Protein AF-A0A831PEZ3-F1 (afdb_monomer)

Mean predicted aligned error: 14.79 Å

Structure (mmCIF, N/CA/C/O backbone):
data_AF-A0A831PEZ3-F1
#
_entry.id   AF-A0A831PEZ3-F1
#
loop_
_atom_site.group_PDB
_atom_site.id
_atom_site.type_symbol
_atom_site.label_atom_id
_atom_site.label_alt_id
_atom_site.label_comp_id
_atom_site.label_asym_id
_atom_site.label_entity_id
_atom_site.label_seq_id
_atom_site.pdbx_PDB_ins_code
_atom_site.Cartn_x
_atom_site.Cartn_y
_atom_site.Cartn_z
_atom_site.occupancy
_atom_site.B_iso_or_equiv
_atom_site.auth_seq_id
_atom_site.auth_comp_id
_atom_site.auth_asym_id
_atom_site.auth_atom_id
_atom_site.pdbx_PDB_model_num
ATOM 1 N N . MET A 1 1 ? -2.678 -24.999 -6.090 1.00 61.41 1 MET A N 1
ATOM 2 C CA . MET A 1 1 ? -3.467 -23.778 -6.365 1.00 61.41 1 MET A CA 1
ATOM 3 C C . MET A 1 1 ? -3.207 -22.828 -5.207 1.00 61.41 1 MET A C 1
ATOM 5 O O . MET A 1 1 ? -3.103 -23.327 -4.095 1.00 61.41 1 MET A O 1
ATOM 9 N N . ILE A 1 2 ? -2.991 -21.532 -5.444 1.00 76.38 2 ILE A N 1
ATOM 10 C CA . ILE A 1 2 ? -2.833 -20.571 -4.341 1.00 76.38 2 ILE A CA 1
ATOM 11 C C . ILE A 1 2 ? -4.202 -20.430 -3.667 1.00 76.38 2 ILE A C 1
ATOM 13 O O . ILE A 1 2 ? -5.182 -20.154 -4.353 1.00 76.38 2 ILE A O 1
ATOM 17 N N . ASP A 1 3 ? -4.263 -20.663 -2.362 1.00 79.44 3 ASP A N 1
ATOM 18 C CA . ASP A 1 3 ? -5.457 -20.511 -1.516 1.00 79.44 3 ASP A CA 1
ATOM 19 C C . ASP A 1 3 ? -5.467 -19.174 -0.750 1.00 79.44 3 ASP A C 1
ATOM 21 O O . ASP A 1 3 ? -6.496 -18.729 -0.243 1.00 79.44 3 ASP A O 1
ATOM 25 N N . THR A 1 4 ? -4.307 -18.519 -0.699 1.00 90.12 4 THR A N 1
ATOM 26 C CA . THR A 1 4 ? -4.053 -17.319 0.087 1.00 90.12 4 THR A CA 1
ATOM 27 C C . THR A 1 4 ? -3.666 -16.151 -0.816 1.00 90.12 4 THR A C 1
ATOM 29 O O . THR A 1 4 ? -2.608 -16.165 -1.447 1.00 90.12 4 THR A O 1
ATOM 32 N N . PHE A 1 5 ? -4.488 -15.105 -0.833 1.00 94.69 5 PHE A N 1
ATOM 33 C CA . PHE A 1 5 ? -4.306 -13.925 -1.683 1.00 94.69 5 PHE A CA 1
ATOM 34 C C . PHE A 1 5 ? -4.051 -12.663 -0.860 1.00 94.69 5 PHE A C 1
ATOM 36 O O . PHE A 1 5 ? -4.332 -12.612 0.333 1.00 94.69 5 PHE A O 1
ATOM 43 N N . SER A 1 6 ? -3.517 -11.627 -1.497 1.00 95.56 6 SER A N 1
ATOM 44 C CA . SER A 1 6 ? -3.355 -10.296 -0.908 1.00 95.56 6 SER A CA 1
ATOM 45 C C . SER A 1 6 ? -3.732 -9.225 -1.921 1.00 95.56 6 SER A C 1
ATOM 47 O O . SER A 1 6 ? -3.758 -9.488 -3.127 1.00 95.56 6 SER A O 1
ATOM 49 N N . TYR A 1 7 ? -3.975 -7.999 -1.455 1.00 94.31 7 TYR A N 1
ATOM 50 C CA . TYR A 1 7 ? -4.255 -6.882 -2.359 1.00 94.31 7 TYR A CA 1
ATOM 51 C C . TYR A 1 7 ? -3.122 -6.680 -3.379 1.00 94.31 7 TYR A C 1
ATOM 53 O O . TYR A 1 7 ? -3.376 -6.554 -4.574 1.00 94.31 7 TYR A O 1
ATOM 61 N N . SER A 1 8 ? -1.862 -6.749 -2.939 1.00 91.62 8 SER A N 1
ATOM 62 C CA . SER A 1 8 ? -0.699 -6.643 -3.829 1.00 91.62 8 SER A CA 1
ATOM 63 C C . SER A 1 8 ? -0.663 -7.750 -4.886 1.00 91.62 8 SER A C 1
ATOM 65 O O . SER A 1 8 ? -0.208 -7.508 -6.004 1.00 91.62 8 SER A O 1
ATOM 67 N N . ALA A 1 9 ? -1.163 -8.950 -4.571 1.00 95.56 9 ALA A N 1
ATOM 68 C CA . ALA A 1 9 ? -1.274 -10.041 -5.534 1.00 95.56 9 ALA A CA 1
ATOM 69 C C . ALA A 1 9 ? -2.332 -9.732 -6.606 1.00 95.56 9 ALA A C 1
ATOM 71 O O . ALA A 1 9 ? -2.040 -9.842 -7.797 1.00 95.56 9 ALA A O 1
ATOM 72 N N . ILE A 1 10 ? -3.509 -9.245 -6.196 1.00 95.75 10 ILE A N 1
ATOM 73 C CA . ILE A 1 10 ? -4.574 -8.796 -7.108 1.00 95.75 10 ILE A CA 1
ATOM 74 C C . ILE A 1 10 ? -4.070 -7.660 -8.008 1.00 95.75 10 ILE A C 1
ATOM 76 O O . ILE A 1 10 ? -4.163 -7.742 -9.232 1.00 95.75 10 ILE A O 1
ATOM 80 N N . ALA A 1 11 ? -3.450 -6.634 -7.420 1.00 93.56 11 ALA A N 1
ATOM 81 C CA . ALA A 1 11 ? -2.884 -5.509 -8.157 1.00 93.56 11 ALA A CA 1
ATOM 82 C C . ALA A 1 11 ? -1.786 -5.954 -9.140 1.00 93.56 11 ALA A C 1
ATOM 84 O O . ALA A 1 11 ? -1.740 -5.478 -10.272 1.00 93.56 11 ALA A O 1
ATOM 85 N N . THR A 1 12 ? -0.928 -6.907 -8.749 1.00 95.38 12 THR A N 1
ATOM 86 C CA . THR A 1 12 ? 0.105 -7.456 -9.643 1.00 95.38 12 THR A CA 1
ATOM 87 C C . THR A 1 12 ? -0.527 -8.159 -10.845 1.00 95.38 12 THR A C 1
ATOM 89 O O . THR A 1 12 ? -0.088 -7.921 -11.967 1.00 95.38 12 THR A O 1
ATOM 92 N N . PHE A 1 13 ? -1.565 -8.978 -10.640 1.00 96.44 13 PHE A N 1
ATOM 93 C CA . PHE A 1 13 ? -2.273 -9.649 -11.735 1.00 96.44 13 PHE A CA 1
ATOM 94 C C . PHE A 1 13 ? -2.946 -8.646 -12.679 1.00 96.44 13 PHE A C 1
ATOM 96 O O . PHE A 1 13 ? -2.782 -8.740 -13.896 1.00 96.44 13 PHE A O 1
ATOM 103 N N . ASN A 1 14 ? -3.632 -7.645 -12.122 1.00 93.94 14 ASN A N 1
ATOM 104 C CA . ASN A 1 14 ? -4.295 -6.596 -12.897 1.00 93.94 14 ASN A CA 1
ATOM 105 C C . ASN A 1 14 ? -3.301 -5.752 -13.707 1.00 93.94 14 ASN A C 1
ATOM 107 O O . ASN A 1 14 ? -3.586 -5.394 -14.849 1.00 93.94 14 ASN A O 1
ATOM 111 N N . ASN A 1 15 ? -2.119 -5.468 -13.160 1.00 93.25 15 ASN A N 1
ATOM 112 C CA . ASN A 1 15 ? -1.078 -4.742 -13.885 1.00 93.25 15 ASN A CA 1
ATOM 113 C C . ASN A 1 15 ? -0.421 -5.615 -14.961 1.00 93.25 15 ASN A C 1
ATOM 115 O O . ASN A 1 15 ? -0.232 -5.162 -16.089 1.00 93.25 15 ASN A O 1
ATOM 119 N N . CYS A 1 16 ? -0.063 -6.859 -14.633 1.00 96.69 16 CYS A N 1
ATOM 120 C CA . CYS A 1 16 ? 0.545 -7.801 -15.567 1.00 96.69 16 CYS A CA 1
ATOM 121 C C . CYS A 1 16 ? 0.393 -9.258 -15.079 1.00 96.69 16 CYS A C 1
ATOM 123 O O . CYS A 1 16 ? 1.099 -9.667 -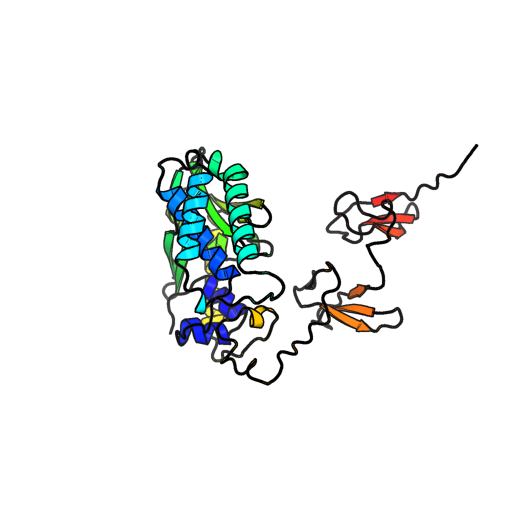14.148 1.00 96.69 16 CYS A O 1
ATOM 125 N N . PRO A 1 17 ? -0.436 -10.091 -15.743 1.00 97.19 17 PRO A N 1
ATOM 126 C CA . PRO A 1 17 ? -0.604 -11.500 -15.378 1.00 97.19 17 PRO A CA 1
ATOM 127 C C . PRO A 1 17 ? 0.711 -12.293 -15.373 1.00 97.19 17 PRO A C 1
ATOM 129 O O . PRO A 1 17 ? 0.929 -13.127 -14.495 1.00 97.19 17 PRO A O 1
ATOM 132 N N . MET A 1 18 ? 1.634 -12.003 -16.295 1.00 96.38 18 MET A N 1
ATOM 133 C CA . MET A 1 18 ? 2.954 -12.645 -16.314 1.00 96.38 18 MET A CA 1
ATOM 134 C C . MET A 1 18 ? 3.800 -12.320 -15.076 1.00 96.38 18 MET A C 1
ATOM 136 O O . MET A 1 18 ? 4.410 -13.220 -14.500 1.00 96.38 18 MET A O 1
ATOM 140 N N . ALA A 1 19 ? 3.806 -11.061 -14.625 1.00 95.94 19 ALA A N 1
ATOM 141 C CA . ALA A 1 19 ? 4.510 -10.682 -13.400 1.00 95.94 19 ALA A CA 1
ATOM 142 C C . ALA A 1 19 ? 3.896 -11.376 -12.173 1.00 95.94 19 ALA A C 1
ATOM 144 O O . ALA A 1 19 ? 4.625 -11.832 -11.292 1.00 95.94 19 ALA A O 1
ATOM 145 N N . PHE A 1 20 ? 2.565 -11.523 -12.142 1.00 96.88 20 PHE A N 1
ATOM 146 C CA . PHE A 1 20 ? 1.881 -12.299 -11.108 1.00 96.88 20 PHE A CA 1
ATOM 147 C C . PHE A 1 20 ? 2.336 -13.759 -11.110 1.00 96.88 20 PHE A C 1
ATOM 149 O O . PHE A 1 20 ? 2.693 -14.292 -10.059 1.00 96.88 20 PHE A O 1
ATOM 156 N N . ARG A 1 21 ? 2.379 -14.393 -12.287 1.00 96.25 21 ARG A N 1
ATOM 157 C CA . ARG A 1 21 ? 2.851 -15.771 -12.438 1.00 96.25 21 ARG A CA 1
ATOM 158 C C . ARG A 1 21 ? 4.282 -15.933 -11.927 1.00 96.25 21 ARG A C 1
ATOM 160 O O . ARG A 1 21 ? 4.519 -16.806 -11.095 1.00 96.25 21 ARG A O 1
ATOM 167 N N . PHE A 1 22 ? 5.214 -15.086 -12.363 1.00 96.31 22 PHE A N 1
ATOM 168 C CA . PHE A 1 22 ? 6.607 -15.157 -11.912 1.00 96.31 22 PHE A CA 1
ATOM 169 C C . PHE A 1 22 ? 6.743 -14.968 -10.401 1.00 96.31 22 PHE A C 1
ATOM 171 O O . PHE A 1 22 ? 7.453 -15.740 -9.760 1.00 96.31 22 PHE A O 1
ATOM 178 N N . ARG A 1 23 ? 6.029 -14.002 -9.817 1.00 95.88 23 ARG A N 1
ATOM 179 C CA . ARG A 1 23 ? 6.129 -13.685 -8.388 1.00 95.88 23 ARG A CA 1
ATOM 180 C C . ARG A 1 23 ? 5.448 -14.707 -7.482 1.00 95.88 23 ARG A C 1
ATOM 182 O O . ARG A 1 23 ? 6.040 -15.141 -6.501 1.00 95.88 23 ARG A O 1
ATOM 189 N N . TYR A 1 24 ? 4.200 -15.062 -7.773 1.00 95.31 24 TYR A N 1
ATOM 190 C CA . TYR A 1 24 ? 3.349 -15.799 -6.835 1.00 95.31 24 TYR A CA 1
ATOM 191 C C . TYR A 1 24 ? 3.242 -17.290 -7.154 1.00 95.31 24 TYR A C 1
ATOM 193 O O . TYR A 1 24 ? 3.212 -18.098 -6.226 1.00 95.31 24 TYR A O 1
ATOM 201 N N . LEU A 1 25 ? 3.209 -17.669 -8.436 1.00 94.75 25 LEU A N 1
ATOM 202 C CA . LEU A 1 25 ? 3.104 -19.078 -8.836 1.00 94.75 25 LEU A CA 1
ATOM 203 C C . LEU A 1 25 ? 4.477 -19.747 -8.904 1.00 94.75 25 LEU A C 1
ATOM 205 O O . LEU A 1 25 ? 4.652 -20.843 -8.382 1.00 94.75 25 LEU A O 1
ATOM 209 N N . GLU A 1 26 ? 5.453 -19.076 -9.512 1.00 95.06 26 GLU A N 1
ATOM 210 C CA . GLU A 1 26 ? 6.792 -19.635 -9.731 1.00 95.06 26 GLU A CA 1
ATOM 211 C C . GLU A 1 26 ? 7.823 -19.177 -8.693 1.00 95.06 26 GLU A C 1
ATOM 213 O O . GLU A 1 26 ? 8.897 -19.765 -8.605 1.00 95.06 26 GLU A O 1
ATOM 218 N N . LYS A 1 27 ? 7.498 -18.150 -7.895 1.00 94.56 27 LYS A N 1
ATOM 219 C CA . LYS A 1 27 ? 8.357 -17.601 -6.831 1.00 94.56 27 LYS A CA 1
ATOM 220 C C . LYS A 1 27 ? 9.762 -17.223 -7.319 1.00 94.56 27 LYS A C 1
ATOM 222 O O . LYS A 1 27 ? 10.748 -17.411 -6.607 1.00 94.56 27 LYS A O 1
ATOM 227 N N . ARG A 1 28 ? 9.858 -16.675 -8.534 1.00 94.62 28 ARG A N 1
ATOM 228 C CA . ARG A 1 28 ? 11.124 -16.207 -9.105 1.00 94.62 28 ARG A CA 1
ATOM 229 C C . ARG A 1 28 ? 11.627 -14.966 -8.359 1.00 94.62 28 ARG A C 1
ATOM 231 O O . ARG A 1 28 ? 10.821 -14.070 -8.072 1.00 94.62 28 ARG A O 1
ATOM 238 N N . PRO A 1 29 ? 12.940 -14.863 -8.091 1.00 93.00 29 PRO A N 1
ATOM 239 C CA . PRO A 1 29 ? 13.524 -13.627 -7.595 1.00 93.00 29 PRO A CA 1
ATOM 240 C C . PRO A 1 29 ? 13.462 -12.539 -8.674 1.00 93.00 29 PRO A C 1
ATOM 242 O O . PRO A 1 29 ? 13.586 -12.819 -9.863 1.00 93.00 29 PRO A O 1
ATOM 245 N N . GLU A 1 30 ? 13.274 -11.291 -8.255 1.00 92.06 30 GLU A N 1
ATOM 246 C CA . GLU A 1 30 ? 13.452 -10.139 -9.141 1.00 92.06 30 GLU A CA 1
ATOM 247 C C . GLU A 1 30 ? 14.948 -9.892 -9.378 1.00 92.06 30 GLU A C 1
ATOM 249 O O . GLU A 1 30 ? 15.752 -9.958 -8.438 1.00 92.06 30 GLU A O 1
ATOM 254 N N . ALA A 1 31 ? 15.312 -9.589 -10.625 1.00 90.62 31 ALA A N 1
ATOM 255 C CA . ALA A 1 31 ? 16.692 -9.324 -11.028 1.00 90.62 31 ALA A CA 1
ATOM 256 C C . ALA A 1 31 ? 17.265 -8.086 -10.320 1.00 90.62 31 ALA A C 1
ATOM 258 O O . ALA A 1 31 ? 18.446 -8.045 -9.986 1.00 90.62 31 ALA A O 1
ATOM 259 N N . PHE A 1 32 ? 16.412 -7.104 -10.033 1.00 90.06 32 PHE A N 1
ATOM 260 C CA . PHE A 1 32 ? 16.765 -5.875 -9.334 1.00 90.06 32 PHE A CA 1
ATOM 261 C C . PHE A 1 32 ? 15.607 -5.379 -8.464 1.00 90.06 32 PHE A C 1
ATOM 263 O O . PHE A 1 32 ? 14.466 -5.820 -8.605 1.00 90.06 32 PHE A O 1
ATOM 270 N N . VAL A 1 33 ? 15.900 -4.429 -7.579 1.00 88.38 33 VAL A N 1
ATOM 271 C CA . VAL A 1 33 ? 14.909 -3.652 -6.826 1.00 88.38 33 VAL A CA 1
ATOM 272 C C . VAL A 1 33 ? 15.056 -2.193 -7.232 1.00 88.38 33 VAL A C 1
ATOM 274 O O . VAL A 1 33 ? 16.167 -1.683 -7.322 1.00 88.38 33 VAL A O 1
ATOM 277 N N . THR A 1 34 ? 13.951 -1.500 -7.488 1.00 91.06 34 THR A N 1
ATOM 278 C CA . THR A 1 34 ? 14.025 -0.079 -7.840 1.00 91.06 34 THR A CA 1
ATOM 279 C C . THR A 1 34 ? 14.339 0.780 -6.619 1.00 91.06 34 THR A C 1
ATOM 281 O O . THR A 1 34 ? 13.912 0.466 -5.503 1.00 91.06 34 THR A O 1
ATOM 284 N N . VAL A 1 35 ? 15.062 1.881 -6.825 1.00 89.88 35 VAL A N 1
ATOM 285 C CA . VAL A 1 35 ? 15.396 2.832 -5.752 1.00 89.88 35 VAL A CA 1
ATOM 286 C C . VAL A 1 35 ? 14.145 3.377 -5.049 1.00 89.88 35 VAL A C 1
ATOM 288 O O . VAL A 1 35 ? 14.150 3.528 -3.832 1.00 89.88 35 VAL A O 1
ATOM 291 N N . GLU A 1 36 ? 13.030 3.565 -5.762 1.00 90.88 36 GLU A N 1
ATOM 292 C CA . GLU A 1 36 ? 11.755 3.993 -5.175 1.00 90.88 36 GLU A CA 1
ATOM 293 C C . GLU A 1 36 ? 11.166 2.931 -4.235 1.00 90.88 36 GLU A C 1
ATOM 295 O O . GLU A 1 36 ? 10.679 3.257 -3.150 1.00 90.88 36 GLU A O 1
ATOM 300 N N . THR A 1 37 ? 11.242 1.651 -4.621 1.00 89.81 37 THR A N 1
ATOM 301 C CA . THR A 1 37 ? 10.804 0.534 -3.767 1.00 89.81 37 THR A CA 1
ATOM 302 C C . THR A 1 37 ? 11.683 0.434 -2.526 1.00 89.81 37 THR A C 1
ATOM 304 O O . THR A 1 37 ? 11.181 0.192 -1.428 1.00 89.81 37 THR A O 1
ATOM 307 N N . HIS A 1 38 ? 12.993 0.625 -2.688 1.00 89.69 38 HIS A N 1
ATOM 308 C CA . HIS A 1 38 ? 13.934 0.637 -1.578 1.00 89.69 38 HIS A CA 1
ATOM 309 C C . HIS A 1 38 ? 13.651 1.790 -0.605 1.00 89.69 38 HIS A C 1
ATOM 311 O O . HIS A 1 38 ? 13.445 1.534 0.579 1.00 89.69 38 HIS A O 1
ATOM 317 N N . MET A 1 39 ? 13.527 3.021 -1.110 1.00 92.62 39 MET A N 1
ATOM 318 C CA . MET A 1 39 ? 13.164 4.201 -0.321 1.00 92.62 39 MET A CA 1
ATOM 319 C C . MET A 1 39 ? 11.855 3.979 0.444 1.00 92.62 39 MET A C 1
ATOM 321 O O . MET A 1 39 ? 11.793 4.248 1.639 1.00 92.62 39 MET A O 1
ATOM 325 N N . GLY A 1 40 ? 10.825 3.425 -0.206 1.00 92.50 40 GLY A N 1
ATOM 326 C CA . GLY A 1 40 ? 9.573 3.056 0.461 1.00 92.50 40 GLY A CA 1
ATOM 327 C C . GLY A 1 40 ? 9.788 2.100 1.639 1.00 92.50 40 GLY A C 1
ATOM 328 O O . GLY A 1 40 ? 9.309 2.365 2.737 1.00 92.50 40 GLY A O 1
ATOM 329 N N . ARG A 1 41 ? 10.566 1.026 1.455 1.00 92.50 41 ARG A N 1
ATOM 330 C CA . ARG A 1 41 ? 10.876 0.072 2.538 1.00 92.50 41 ARG A CA 1
ATOM 331 C C . ARG A 1 41 ? 11.626 0.723 3.699 1.00 92.50 41 ARG A C 1
ATOM 333 O O . ARG A 1 41 ? 11.284 0.460 4.847 1.00 92.50 41 ARG A O 1
ATOM 340 N N . VAL A 1 42 ? 12.613 1.572 3.407 1.00 93.56 42 VAL A N 1
ATOM 341 C CA . VAL A 1 42 ? 13.353 2.327 4.432 1.00 93.56 42 VAL A CA 1
ATOM 342 C C . VAL A 1 42 ? 12.395 3.219 5.218 1.00 93.56 42 VAL A C 1
ATOM 344 O O . VAL A 1 42 ? 12.387 3.169 6.443 1.00 93.56 42 VAL A O 1
ATOM 347 N N . MET A 1 43 ? 11.531 3.967 4.529 1.00 94.94 43 MET A N 1
ATOM 348 C CA . MET A 1 43 ? 10.546 4.854 5.154 1.00 94.94 43 MET A CA 1
ATOM 349 C C . MET A 1 43 ? 9.603 4.108 6.104 1.00 94.94 43 MET A C 1
ATOM 351 O O . MET A 1 43 ? 9.460 4.512 7.257 1.00 94.94 43 MET A O 1
ATOM 355 N N . HIS A 1 44 ? 9.017 2.992 5.664 1.00 95.25 44 HIS A N 1
ATOM 356 C CA . HIS A 1 44 ? 8.185 2.151 6.531 1.00 95.25 44 HIS A CA 1
ATOM 357 C C . HIS A 1 44 ? 8.977 1.603 7.723 1.00 95.25 44 HIS A C 1
ATOM 359 O O . HIS A 1 44 ? 8.498 1.654 8.852 1.00 95.25 44 HIS A O 1
ATOM 365 N N . GLY A 1 45 ? 10.220 1.159 7.506 1.00 94.50 45 GLY A N 1
ATOM 366 C CA . GLY A 1 45 ? 11.100 0.686 8.574 1.00 94.50 45 GLY A CA 1
ATOM 367 C C . GLY A 1 45 ? 11.387 1.755 9.632 1.00 94.50 45 GLY A C 1
ATOM 368 O O . GLY A 1 45 ? 11.303 1.471 10.829 1.00 94.50 45 GLY A O 1
ATOM 369 N N . VAL A 1 46 ? 11.662 2.996 9.218 1.00 94.50 46 VAL A N 1
ATOM 370 C CA . VAL A 1 46 ? 11.866 4.111 10.153 1.00 94.50 46 VAL A CA 1
ATOM 371 C C . VAL A 1 46 ? 10.592 4.399 10.936 1.00 94.50 46 VAL A C 1
ATOM 373 O O . VAL A 1 46 ? 10.648 4.486 12.162 1.00 94.50 46 VAL A O 1
ATOM 376 N N . LEU A 1 47 ? 9.447 4.519 10.256 1.00 94.12 47 LEU A N 1
ATOM 377 C CA . LEU A 1 47 ? 8.166 4.793 10.909 1.00 94.12 47 LEU A CA 1
ATOM 378 C C . LEU A 1 47 ? 7.803 3.680 11.896 1.00 94.12 47 LEU A C 1
ATOM 380 O O . LEU A 1 47 ? 7.472 3.979 13.041 1.00 94.12 47 LEU A O 1
ATOM 384 N N . PHE A 1 48 ? 7.949 2.412 11.507 1.00 93.56 48 PHE A N 1
ATOM 385 C CA . PHE A 1 48 ? 7.766 1.266 12.394 1.00 93.56 48 PHE A CA 1
ATOM 386 C C . PHE A 1 48 ? 8.614 1.405 13.662 1.00 93.56 48 PHE A C 1
ATOM 388 O O . PHE A 1 48 ? 8.076 1.384 14.767 1.00 93.56 48 PHE A O 1
ATOM 395 N N . GLN A 1 49 ? 9.929 1.603 13.518 1.00 91.56 49 GLN A N 1
ATOM 396 C CA . GLN A 1 49 ? 10.828 1.711 14.667 1.00 91.56 49 GLN A CA 1
ATOM 397 C C . GLN A 1 49 ? 10.504 2.920 15.548 1.00 91.56 49 GLN A C 1
ATOM 399 O O . GLN A 1 49 ? 10.605 2.839 16.770 1.00 91.56 49 GLN A O 1
ATOM 404 N N . ALA A 1 50 ? 10.127 4.043 14.943 1.00 90.69 50 ALA A N 1
ATOM 405 C CA . ALA A 1 50 ? 9.844 5.273 15.661 1.00 90.69 50 ALA A CA 1
ATOM 406 C C . ALA A 1 50 ? 8.536 5.185 16.463 1.00 90.69 50 ALA A C 1
ATOM 408 O O . ALA A 1 50 ? 8.494 5.577 17.628 1.00 90.69 50 ALA A O 1
ATOM 409 N N . TYR A 1 51 ? 7.488 4.603 15.874 1.00 89.94 51 TYR A N 1
ATOM 410 C CA . TYR A 1 51 ? 6.227 4.347 16.569 1.00 89.94 51 TYR A CA 1
ATOM 411 C C . TYR A 1 51 ? 6.323 3.203 17.587 1.00 89.94 51 TYR A C 1
ATOM 413 O O . TYR A 1 51 ? 5.547 3.199 18.537 1.00 89.94 51 TYR A O 1
ATOM 421 N N . ALA A 1 52 ? 7.244 2.250 17.415 1.00 89.06 52 ALA A N 1
ATOM 422 C CA . ALA A 1 52 ? 7.448 1.145 18.355 1.00 89.06 52 ALA A CA 1
ATOM 423 C C . ALA A 1 52 ? 8.268 1.543 19.594 1.00 89.06 52 ALA A C 1
ATOM 425 O O . ALA A 1 52 ? 8.118 0.936 20.649 1.00 89.06 52 ALA A O 1
ATOM 426 N N . ALA A 1 53 ? 9.145 2.542 19.475 1.00 79.38 53 ALA A N 1
ATOM 427 C CA . ALA A 1 53 ? 10.069 2.941 20.538 1.00 79.38 53 ALA A CA 1
ATOM 428 C C . ALA A 1 53 ? 9.446 3.840 21.624 1.00 79.38 53 ALA A C 1
ATOM 430 O O . ALA A 1 53 ? 10.163 4.278 22.522 1.00 79.38 53 ALA A O 1
ATOM 431 N N . THR A 1 54 ? 8.153 4.169 21.540 1.00 67.88 54 THR A N 1
ATOM 432 C CA . THR A 1 54 ? 7.516 5.141 22.441 1.00 67.88 54 THR A CA 1
ATOM 433 C C . THR A 1 54 ? 6.104 4.714 22.836 1.00 67.88 54 THR A C 1
ATOM 435 O O . THR A 1 54 ? 5.360 4.187 22.013 1.00 67.88 54 THR A O 1
ATOM 438 N N . ASP A 1 55 ? 5.699 5.028 24.071 1.00 60.16 55 ASP A N 1
ATOM 439 C CA . ASP A 1 55 ? 4.295 4.935 24.517 1.00 60.16 55 ASP A CA 1
ATOM 440 C C . ASP A 1 55 ? 3.417 6.056 23.912 1.00 60.16 55 ASP A C 1
ATOM 442 O O . ASP A 1 55 ? 2.192 6.058 24.052 1.00 60.16 55 ASP A O 1
ATOM 446 N N . GLY A 1 56 ? 4.047 7.015 23.217 1.00 61.09 56 GLY A N 1
ATOM 447 C CA . GLY A 1 56 ? 3.422 8.157 22.558 1.00 61.09 56 GLY A CA 1
ATOM 448 C C . GLY A 1 56 ? 4.346 8.783 21.491 1.00 61.09 56 GLY A C 1
ATOM 449 O O . GLY A 1 56 ? 5.415 9.305 21.834 1.00 61.09 56 GLY A O 1
ATOM 450 N N . PRO A 1 57 ? 3.946 8.796 20.206 1.00 61.94 57 PRO A N 1
ATOM 451 C CA . PRO A 1 57 ? 4.822 9.165 19.088 1.00 61.94 57 PRO A CA 1
ATOM 452 C C . PRO A 1 57 ? 5.205 10.645 19.007 1.00 61.94 57 PRO A C 1
ATOM 454 O O . PRO A 1 57 ? 6.194 10.979 18.356 1.00 61.94 57 PRO A O 1
ATOM 457 N N . ALA A 1 58 ? 4.487 11.520 19.716 1.00 61.62 58 ALA A N 1
ATOM 458 C CA . ALA A 1 58 ? 4.801 12.947 19.823 1.00 61.62 58 ALA A CA 1
ATOM 459 C C . ALA A 1 58 ? 6.184 13.246 20.440 1.00 61.62 58 ALA A C 1
ATOM 461 O O . ALA A 1 58 ? 6.664 14.373 20.366 1.00 61.62 58 ALA A O 1
ATOM 462 N N . SER A 1 59 ? 6.840 12.252 21.045 1.00 66.94 59 SER A N 1
ATOM 463 C CA . SER A 1 59 ? 8.134 12.427 21.711 1.00 66.94 59 SER A CA 1
ATOM 464 C C . SER A 1 59 ? 9.356 12.167 20.823 1.00 66.94 59 SER A C 1
ATOM 466 O O . SER A 1 59 ? 10.468 12.431 21.273 1.00 66.94 59 SER A O 1
ATOM 468 N N . VAL A 1 60 ? 9.196 11.679 19.582 1.00 80.12 60 VAL A N 1
ATOM 469 C CA . VAL A 1 60 ? 10.343 11.312 18.729 1.00 80.12 60 VAL A CA 1
ATOM 470 C C . VAL A 1 60 ? 10.966 12.550 18.061 1.00 80.12 60 VAL A C 1
ATOM 472 O O . VAL A 1 60 ? 10.333 13.165 17.192 1.00 80.12 60 VAL A O 1
ATOM 475 N N . PRO A 1 61 ? 12.219 12.920 18.403 1.00 86.88 61 PRO A N 1
ATOM 476 C CA . PRO A 1 61 ? 12.893 14.057 17.785 1.00 86.88 61 PRO A CA 1
ATOM 477 C C . PRO A 1 61 ? 13.264 13.769 16.327 1.00 86.88 61 PRO A C 1
ATOM 479 O O . PRO A 1 61 ? 13.639 12.645 15.989 1.00 86.88 61 PRO A O 1
ATOM 482 N N . ALA A 1 62 ? 13.261 14.806 15.484 1.00 89.31 62 ALA A N 1
ATOM 483 C CA . ALA A 1 62 ? 13.680 14.715 14.081 1.00 89.31 62 ALA A CA 1
ATOM 484 C C . ALA A 1 62 ? 15.053 14.036 13.919 1.00 89.31 62 ALA A C 1
ATOM 486 O O . ALA A 1 62 ? 15.174 13.089 13.151 1.00 89.31 62 ALA A O 1
ATOM 487 N N . ALA A 1 63 ? 16.039 14.409 14.742 1.00 89.56 63 ALA A N 1
ATOM 488 C CA . ALA A 1 63 ? 17.383 13.826 14.708 1.00 89.56 63 ALA A CA 1
ATOM 489 C C . ALA A 1 63 ? 17.407 12.294 14.890 1.00 89.56 63 ALA A C 1
ATOM 491 O O . ALA A 1 63 ? 18.251 11.613 14.311 1.00 89.56 63 ALA A O 1
ATOM 492 N N . VAL A 1 64 ? 16.470 11.730 15.666 1.00 89.94 64 VAL A N 1
ATOM 493 C CA . VAL A 1 64 ? 16.356 10.272 15.839 1.00 89.94 64 VAL A CA 1
ATOM 494 C C . VAL A 1 64 ? 15.829 9.617 14.562 1.00 89.94 64 VAL A C 1
ATOM 496 O O . VAL A 1 64 ? 16.319 8.558 14.171 1.00 89.94 64 VAL A O 1
ATOM 499 N N . LEU A 1 65 ? 14.859 10.245 13.893 1.00 91.94 65 LEU A N 1
ATOM 500 C CA . LEU A 1 65 ? 14.340 9.764 12.612 1.00 91.94 65 LEU A CA 1
ATOM 501 C C . LEU A 1 65 ? 15.409 9.817 11.518 1.00 91.94 65 LEU A C 1
ATOM 503 O O . LEU A 1 65 ? 15.560 8.853 10.774 1.00 91.94 65 LEU A O 1
ATOM 507 N N . GLU A 1 66 ? 16.179 10.904 11.453 1.00 91.81 66 GLU A N 1
ATOM 508 C CA . GLU A 1 66 ? 17.267 11.073 10.483 1.00 91.81 66 GLU A CA 1
ATOM 509 C C . GLU A 1 66 ? 18.359 10.014 10.659 1.00 91.81 66 GLU A C 1
ATOM 511 O O . GLU A 1 66 ? 18.793 9.400 9.683 1.00 91.81 66 GLU A O 1
ATOM 516 N N . ALA A 1 67 ? 18.773 9.763 11.907 1.00 91.12 67 ALA A N 1
ATOM 517 C CA . ALA A 1 67 ? 19.763 8.738 12.221 1.00 91.12 67 ALA A CA 1
ATOM 518 C C . ALA A 1 67 ? 19.287 7.345 11.775 1.00 91.12 67 ALA A C 1
ATOM 520 O O . ALA A 1 67 ? 20.022 6.637 11.088 1.00 91.12 67 ALA A O 1
ATOM 521 N N . LYS A 1 68 ? 18.032 6.989 12.085 1.00 93.31 68 LYS A N 1
ATOM 522 C CA . LYS A 1 68 ? 17.419 5.719 11.661 1.00 93.31 68 LYS A CA 1
ATOM 523 C C . LYS A 1 68 ? 17.281 5.605 10.147 1.00 93.31 68 LYS A C 1
ATOM 525 O O . LYS A 1 68 ? 17.504 4.535 9.591 1.00 93.31 68 LYS A O 1
ATOM 530 N N . TYR A 1 69 ? 16.903 6.693 9.478 1.00 93.50 69 TYR A N 1
ATOM 531 C CA . TYR A 1 69 ? 16.769 6.721 8.024 1.00 93.50 69 TYR A CA 1
ATOM 532 C C . TYR A 1 69 ? 18.107 6.451 7.339 1.00 93.50 69 TYR A C 1
ATOM 534 O O . TYR A 1 69 ? 18.177 5.612 6.444 1.00 93.50 69 TYR A O 1
ATOM 542 N N . ARG A 1 70 ? 19.178 7.099 7.810 1.00 90.44 70 ARG A N 1
ATOM 543 C CA . ARG A 1 70 ? 20.540 6.864 7.322 1.00 90.44 70 ARG A CA 1
ATOM 544 C C . ARG A 1 70 ? 20.983 5.420 7.546 1.00 90.44 70 ARG A C 1
ATOM 546 O O . ARG A 1 70 ? 21.417 4.773 6.601 1.00 90.44 70 ARG A O 1
ATOM 553 N N . GLU A 1 71 ? 20.809 4.914 8.764 1.00 92.25 71 GLU A N 1
ATOM 554 C CA . GLU A 1 71 ? 21.174 3.543 9.128 1.00 92.25 71 GLU A CA 1
ATOM 555 C C . GLU A 1 71 ? 20.478 2.509 8.225 1.00 92.25 71 GLU A C 1
ATOM 557 O O . GLU A 1 71 ? 21.133 1.654 7.632 1.00 92.25 71 GLU A O 1
ATOM 562 N N . LEU A 1 72 ? 19.153 2.603 8.074 1.00 89.25 72 LEU A N 1
ATOM 563 C CA . LEU A 1 72 ? 18.377 1.658 7.265 1.00 89.25 72 LEU A CA 1
ATOM 564 C C . LEU A 1 72 ? 18.653 1.780 5.761 1.00 89.25 72 LEU A C 1
ATOM 566 O O . LEU A 1 72 ? 18.560 0.783 5.044 1.00 89.25 72 LEU A O 1
ATOM 570 N N . TRP A 1 73 ? 18.991 2.975 5.276 1.00 87.25 73 TRP A N 1
ATOM 571 C CA . TRP A 1 73 ? 19.403 3.177 3.888 1.00 87.25 73 TRP A CA 1
ATOM 572 C C . TRP A 1 73 ? 20.750 2.507 3.588 1.00 87.25 73 TRP A C 1
ATOM 574 O O . TRP A 1 73 ? 20.916 1.871 2.550 1.00 87.25 73 TRP A O 1
ATOM 584 N N . GLU A 1 74 ? 21.711 2.607 4.507 1.00 81.81 74 GLU A N 1
ATOM 585 C CA . GLU A 1 74 ? 23.060 2.046 4.345 1.00 81.81 74 GLU A CA 1
ATOM 586 C C . GLU A 1 74 ? 23.099 0.513 4.457 1.00 81.81 74 GLU A C 1
ATOM 588 O O . GLU A 1 74 ? 23.990 -0.121 3.898 1.00 81.81 74 GLU A O 1
ATOM 593 N N . GLN A 1 75 ? 22.109 -0.103 5.110 1.00 82.25 75 GLN A N 1
ATOM 594 C CA . GLN A 1 75 ? 21.963 -1.566 5.184 1.00 82.25 75 GLN A CA 1
ATOM 595 C C . GLN A 1 75 ? 21.564 -2.218 3.847 1.00 82.25 75 GLN A C 1
ATOM 597 O O . GLN A 1 75 ? 21.511 -3.446 3.741 1.00 82.25 75 GLN A O 1
ATOM 602 N N . ALA A 1 76 ? 21.240 -1.423 2.828 1.00 74.44 76 ALA A N 1
ATOM 603 C CA . ALA A 1 76 ? 20.807 -1.920 1.535 1.00 74.44 76 ALA A CA 1
ATOM 604 C C . ALA A 1 76 ? 21.947 -2.558 0.735 1.00 74.44 76 ALA A C 1
ATOM 606 O O . ALA A 1 76 ? 23.052 -2.026 0.648 1.00 74.44 76 ALA A O 1
ATOM 607 N N . ASP A 1 77 ? 21.634 -3.644 0.027 1.00 75.38 77 ASP A N 1
ATOM 608 C CA . ASP A 1 77 ? 22.497 -4.132 -1.046 1.00 75.38 77 ASP A CA 1
ATOM 609 C C . ASP A 1 77 ? 22.388 -3.198 -2.261 1.00 75.38 77 ASP A C 1
ATOM 611 O O . ASP A 1 77 ? 21.537 -3.369 -3.143 1.00 75.38 77 ASP A O 1
ATOM 615 N N . LEU A 1 78 ? 23.255 -2.184 -2.286 1.00 72.12 78 LEU A N 1
ATOM 616 C CA . LEU A 1 78 ? 23.295 -1.172 -3.340 1.00 72.12 78 LEU A CA 1
ATOM 617 C C . LEU A 1 78 ? 23.556 -1.774 -4.732 1.00 72.12 78 LEU A C 1
ATOM 619 O O . LEU A 1 78 ? 23.189 -1.153 -5.726 1.00 72.12 78 LEU A O 1
ATOM 623 N N . GLN A 1 79 ? 24.131 -2.982 -4.832 1.00 74.31 79 GLN A N 1
ATOM 624 C CA . GLN A 1 79 ? 24.426 -3.623 -6.122 1.00 74.31 79 GLN A CA 1
ATOM 625 C C . GLN A 1 79 ? 23.165 -4.102 -6.846 1.00 74.31 79 GLN A C 1
ATOM 627 O O . GLN A 1 79 ? 23.156 -4.215 -8.071 1.00 74.31 79 GLN A O 1
ATOM 632 N N . ARG A 1 80 ? 22.084 -4.366 -6.103 1.00 78.31 80 ARG A N 1
ATOM 633 C CA . ARG A 1 80 ? 20.789 -4.777 -6.664 1.00 78.31 80 ARG A CA 1
ATOM 634 C C . ARG A 1 80 ? 19.845 -3.607 -6.921 1.00 78.31 80 ARG A C 1
ATOM 636 O O . ARG A 1 80 ? 18.727 -3.837 -7.394 1.00 78.31 80 ARG A O 1
ATOM 643 N N . LEU A 1 81 ? 20.256 -2.378 -6.602 1.00 84.75 81 LEU A N 1
ATOM 644 C CA . LEU A 1 81 ? 19.441 -1.192 -6.827 1.00 84.75 81 LEU A CA 1
ATOM 645 C C . LEU A 1 81 ? 19.480 -0.765 -8.291 1.00 84.75 81 LEU A C 1
ATOM 647 O O . LEU A 1 81 ? 20.537 -0.586 -8.889 1.00 84.75 81 LEU A O 1
ATOM 651 N N . HIS A 1 82 ? 18.296 -0.553 -8.852 1.00 87.12 82 HIS A N 1
ATOM 652 C CA . HIS A 1 82 ? 18.122 -0.055 -10.205 1.00 87.12 82 HIS A CA 1
ATOM 653 C C . HIS A 1 82 ? 17.464 1.324 -10.186 1.00 87.12 82 HIS A C 1
ATOM 655 O O . HIS A 1 82 ? 16.389 1.514 -9.609 1.00 87.12 82 HIS A O 1
ATOM 661 N N . ILE A 1 83 ? 18.113 2.284 -10.841 1.00 84.62 83 ILE A N 1
ATOM 662 C CA . ILE A 1 83 ? 17.586 3.630 -11.042 1.00 84.62 83 ILE A CA 1
ATOM 663 C C . ILE A 1 83 ? 16.968 3.680 -12.436 1.00 84.62 83 ILE A C 1
ATOM 665 O O . ILE A 1 83 ? 17.671 3.661 -13.443 1.00 84.62 83 ILE A O 1
ATOM 669 N N . VAL A 1 84 ? 15.638 3.748 -12.483 1.00 83.94 84 VAL A N 1
ATOM 670 C CA . VAL A 1 84 ? 14.894 3.812 -13.749 1.00 83.94 84 VAL A CA 1
ATOM 671 C C . VAL A 1 84 ? 15.028 5.186 -14.410 1.00 83.94 84 VAL A C 1
ATOM 673 O O . VAL A 1 84 ? 15.107 5.286 -15.632 1.00 83.94 84 VAL A O 1
ATOM 676 N N . ARG A 1 85 ? 15.043 6.247 -13.597 1.00 83.44 85 ARG A N 1
ATOM 677 C CA . ARG A 1 85 ? 15.184 7.646 -14.021 1.00 83.44 85 ARG A CA 1
ATOM 678 C C . ARG A 1 85 ? 16.643 8.064 -13.919 1.00 83.44 85 ARG A C 1
ATOM 680 O O . ARG A 1 85 ? 17.078 8.484 -12.851 1.00 83.44 85 ARG A O 1
ATOM 687 N N . GLN A 1 86 ? 17.401 7.872 -14.992 1.00 77.31 86 GLN A N 1
ATOM 688 C CA . GLN A 1 86 ? 18.854 8.081 -15.000 1.00 77.31 86 GLN A CA 1
ATOM 689 C C . GLN A 1 86 ? 19.266 9.537 -14.732 1.00 77.31 86 GLN A C 1
ATOM 691 O O . GLN A 1 86 ? 20.409 9.793 -14.371 1.00 77.31 86 GLN A O 1
ATOM 696 N N . GLU A 1 87 ? 18.333 10.475 -14.872 1.00 82.81 87 GLU A N 1
ATOM 697 C CA . GLU A 1 87 ? 18.490 11.887 -14.545 1.00 82.81 87 GLU A CA 1
ATOM 698 C C . GLU A 1 87 ? 18.458 12.195 -13.039 1.00 82.81 87 GLU A C 1
ATOM 700 O O . GLU A 1 87 ? 18.816 13.303 -12.655 1.00 82.81 87 GLU A O 1
ATOM 705 N N . VAL A 1 88 ? 18.048 11.244 -12.189 1.00 80.38 88 VAL A N 1
ATOM 706 C CA . VAL A 1 88 ? 17.986 11.413 -10.729 1.00 80.38 88 VAL A CA 1
ATOM 707 C C . VAL A 1 88 ? 19.005 10.497 -10.060 1.00 80.38 88 VAL A C 1
ATOM 709 O O . VAL A 1 88 ? 18.948 9.272 -10.184 1.00 80.38 88 VAL A O 1
ATOM 712 N N . SER A 1 89 ? 19.930 11.082 -9.310 1.00 81.44 89 SER A N 1
ATOM 713 C CA . SER A 1 89 ? 20.962 10.348 -8.583 1.00 81.44 89 SER A CA 1
ATOM 714 C C . SER A 1 89 ? 20.410 9.607 -7.361 1.00 81.44 89 SER A C 1
ATOM 716 O O . SER A 1 89 ? 19.381 9.958 -6.781 1.00 81.44 89 SER A O 1
ATOM 718 N N . LEU A 1 90 ? 21.150 8.593 -6.899 1.00 82.62 90 LEU A N 1
ATOM 719 C CA . LEU A 1 90 ? 20.840 7.889 -5.650 1.00 82.62 90 LEU A CA 1
ATOM 720 C C . LEU A 1 90 ? 20.777 8.849 -4.447 1.00 82.62 90 LEU A C 1
ATOM 722 O O . LEU A 1 90 ? 19.940 8.676 -3.563 1.00 82.62 90 LEU A O 1
ATOM 726 N N . HIS A 1 91 ? 21.643 9.867 -4.431 1.00 82.62 91 HIS A N 1
ATOM 727 C CA . HIS A 1 91 ? 21.668 10.885 -3.383 1.00 82.62 91 HIS A CA 1
ATOM 728 C C . HIS A 1 91 ? 20.396 11.743 -3.383 1.00 82.62 91 HIS A C 1
ATOM 730 O O . HIS A 1 91 ? 19.852 12.023 -2.320 1.00 82.62 91 HIS A O 1
ATOM 736 N N . GLU A 1 92 ? 19.870 12.104 -4.554 1.00 86.81 92 GLU A N 1
ATOM 737 C CA . GLU A 1 92 ? 18.606 12.842 -4.652 1.00 86.81 92 GLU A CA 1
ATOM 738 C C . GLU A 1 92 ? 17.412 12.011 -4.166 1.00 86.81 92 GLU A C 1
ATOM 740 O O . GLU A 1 92 ? 16.537 12.549 -3.491 1.00 86.81 92 GLU A O 1
ATOM 745 N N . TYR A 1 93 ? 17.387 10.694 -4.416 1.00 88.00 93 TYR A N 1
ATOM 746 C CA . TYR A 1 93 ? 16.373 9.814 -3.816 1.00 88.00 93 TYR A CA 1
ATOM 747 C C . TYR A 1 93 ? 16.506 9.723 -2.295 1.00 88.00 93 TYR A C 1
ATOM 749 O O . TYR A 1 93 ? 15.496 9.780 -1.591 1.00 88.00 93 TYR A O 1
ATOM 757 N N . PHE A 1 94 ? 17.737 9.612 -1.786 1.00 87.69 94 PHE A N 1
ATOM 758 C CA . PHE A 1 94 ? 17.994 9.640 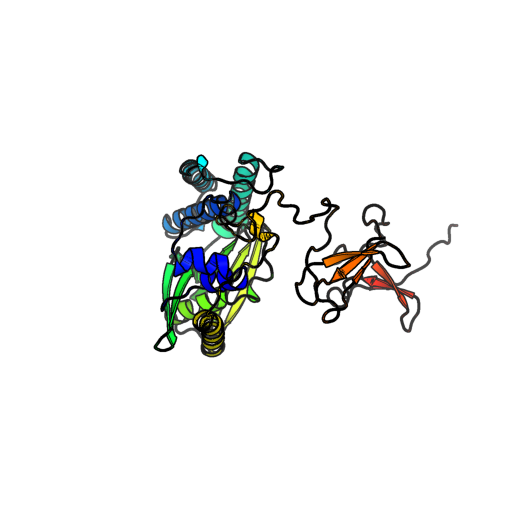-0.348 1.00 87.69 94 PHE A CA 1
ATOM 759 C C . PHE A 1 94 ? 17.432 10.924 0.272 1.00 87.69 94 PHE A C 1
ATOM 761 O O . PHE A 1 94 ? 16.653 10.848 1.224 1.00 87.69 94 PHE A O 1
ATOM 768 N N . GLN A 1 95 ? 17.773 12.079 -0.307 1.00 89.44 95 GLN A N 1
ATOM 769 C CA . GLN A 1 95 ? 17.336 13.387 0.172 1.00 89.44 95 GLN A CA 1
ATOM 770 C C . GLN A 1 95 ? 15.815 13.551 0.081 1.00 89.44 95 GLN A C 1
ATOM 772 O O . GLN A 1 95 ? 15.194 14.019 1.030 1.00 89.44 95 GLN A O 1
ATOM 777 N N . ALA A 1 96 ? 15.193 13.097 -1.009 1.00 92.81 96 ALA A N 1
ATOM 778 C CA . ALA A 1 96 ? 13.745 13.158 -1.166 1.00 92.81 96 ALA A CA 1
ATOM 779 C C . ALA A 1 96 ? 13.014 12.379 -0.060 1.00 92.81 96 ALA A C 1
ATOM 781 O O . ALA A 1 96 ? 12.098 12.917 0.559 1.00 92.81 96 ALA A O 1
ATOM 782 N N . GLY A 1 97 ? 13.421 11.138 0.229 1.00 92.88 97 GLY A N 1
ATOM 783 C CA . GLY A 1 97 ? 12.815 10.359 1.314 1.00 92.88 97 GLY A CA 1
ATOM 784 C C . GLY A 1 97 ? 13.076 10.967 2.697 1.00 92.88 97 GLY A C 1
ATOM 785 O O . GLY A 1 97 ? 12.165 11.036 3.523 1.00 92.88 97 GLY A O 1
ATOM 786 N N . HIS A 1 98 ? 14.279 11.500 2.922 1.00 92.00 98 HIS A N 1
ATOM 787 C CA . HIS A 1 98 ? 14.625 12.234 4.139 1.00 92.00 98 HIS A CA 1
ATOM 788 C C . HIS A 1 98 ? 13.702 13.447 4.361 1.00 92.00 98 HIS A C 1
ATOM 790 O O . HIS A 1 98 ? 13.137 13.621 5.443 1.00 92.00 98 HIS A O 1
ATOM 796 N N . ASP A 1 99 ? 13.484 14.258 3.327 1.00 94.94 99 ASP A N 1
ATOM 797 C CA . ASP A 1 99 ? 12.643 15.453 3.414 1.00 94.94 99 ASP A CA 1
ATOM 798 C C . ASP A 1 99 ? 11.167 15.098 3.646 1.00 94.94 99 ASP A C 1
ATOM 800 O O . ASP A 1 99 ? 10.498 15.752 4.453 1.00 94.94 99 ASP A O 1
ATOM 804 N N . MET A 1 100 ? 10.674 14.022 3.016 1.00 96.44 100 MET A N 1
ATOM 805 C CA . MET A 1 100 ? 9.337 13.469 3.277 1.00 96.44 100 MET A CA 1
ATOM 806 C C . MET A 1 100 ? 9.170 13.069 4.748 1.00 96.44 100 MET A C 1
ATOM 808 O O . MET A 1 100 ? 8.164 13.405 5.379 1.00 96.44 100 MET A O 1
ATOM 812 N N . LEU A 1 101 ? 10.163 12.379 5.316 1.00 94.75 101 LEU A N 1
ATOM 813 C CA . LEU A 1 101 ? 10.148 11.923 6.706 1.00 94.75 101 LEU A CA 1
ATOM 814 C C . LEU A 1 101 ? 10.097 13.094 7.687 1.00 94.75 101 LEU A C 1
ATOM 816 O O . LEU A 1 101 ? 9.282 13.101 8.611 1.00 94.75 101 LEU A O 1
ATOM 820 N N . LEU A 1 102 ? 10.928 14.112 7.466 1.00 93.94 102 LEU A N 1
ATOM 821 C CA . LEU A 1 102 ? 10.956 15.303 8.309 1.00 93.94 102 LEU A CA 1
ATOM 822 C C . LEU A 1 102 ? 9.688 16.149 8.178 1.00 93.94 102 LEU A C 1
ATOM 824 O O . LEU A 1 102 ? 9.202 16.699 9.170 1.00 93.94 102 LEU A O 1
ATOM 828 N N . ALA A 1 103 ? 9.124 16.249 6.974 1.00 95.69 103 ALA A N 1
ATOM 829 C CA . ALA A 1 103 ? 7.839 16.905 6.769 1.00 95.69 103 ALA A CA 1
ATOM 830 C C . ALA A 1 103 ? 6.717 16.185 7.531 1.00 95.69 103 ALA A C 1
ATOM 832 O O . ALA A 1 103 ? 5.935 16.832 8.233 1.00 95.69 103 ALA A O 1
ATOM 833 N N . TYR A 1 104 ? 6.676 14.852 7.462 1.00 95.44 104 TYR A N 1
ATOM 834 C CA . TYR A 1 104 ? 5.725 14.044 8.222 1.00 95.44 104 TYR A CA 1
ATOM 835 C C . TYR A 1 104 ? 5.919 14.186 9.736 1.00 95.44 104 TYR A C 1
ATOM 837 O O . TYR A 1 104 ? 4.935 14.318 10.471 1.00 95.44 104 TYR A O 1
ATOM 845 N N . GLN A 1 105 ? 7.171 14.234 10.206 1.00 92.69 105 GLN A N 1
ATOM 846 C CA . GLN A 1 105 ? 7.478 14.454 11.617 1.00 92.69 105 GLN A CA 1
ATOM 847 C C . GLN A 1 105 ? 6.868 15.763 12.118 1.00 92.69 105 GLN A C 1
ATOM 849 O O . GLN A 1 105 ? 6.142 15.754 13.110 1.00 92.69 105 GLN A O 1
ATOM 854 N N . ARG A 1 106 ? 7.093 16.869 11.401 1.00 92.81 106 ARG A N 1
ATOM 855 C CA . ARG A 1 106 ? 6.583 18.190 11.794 1.00 92.81 106 ARG A CA 1
ATOM 856 C C . ARG A 1 106 ? 5.062 18.285 11.716 1.00 92.81 106 ARG A C 1
ATOM 858 O O . ARG A 1 106 ? 4.441 18.870 12.598 1.00 92.81 106 ARG A O 1
ATOM 865 N N . ARG A 1 107 ? 4.465 17.745 10.648 1.00 93.62 107 ARG A N 1
ATOM 866 C CA . ARG A 1 107 ? 3.032 17.904 10.357 1.00 93.62 107 ARG A CA 1
ATOM 867 C C . ARG A 1 107 ? 2.150 16.972 11.180 1.00 93.62 107 ARG A C 1
ATOM 869 O O . ARG A 1 107 ? 1.071 17.380 11.598 1.00 93.62 107 ARG A O 1
ATOM 876 N N . VAL A 1 108 ? 2.583 15.728 11.373 1.00 92.44 108 VAL A N 1
ATOM 877 C CA . VAL A 1 108 ? 1.742 14.666 11.937 1.00 92.44 108 VAL A CA 1
ATOM 878 C C . VAL A 1 108 ? 2.366 14.085 13.194 1.00 92.44 108 VAL A C 1
ATOM 880 O O . VAL A 1 108 ? 1.756 14.166 14.256 1.00 92.44 108 VAL A O 1
ATOM 883 N N . MET A 1 109 ? 3.567 13.505 13.100 1.00 91.00 109 MET A N 1
ATOM 884 C CA . MET A 1 109 ? 4.111 12.672 14.179 1.00 91.00 109 MET A CA 1
ATOM 885 C C . MET A 1 109 ? 4.369 13.451 15.472 1.00 91.00 109 MET A C 1
ATOM 887 O O . MET A 1 109 ? 4.016 12.970 16.543 1.00 91.00 109 MET A O 1
ATOM 891 N N . GLY A 1 110 ? 4.926 14.660 15.380 1.00 86.94 110 GLY A N 1
ATOM 892 C CA . GLY A 1 110 ? 5.317 15.474 16.534 1.00 86.94 110 GLY A CA 1
ATOM 893 C C . GLY A 1 110 ? 4.151 15.919 17.421 1.00 86.94 110 GLY A C 1
ATOM 894 O O . GLY A 1 110 ? 4.371 16.303 18.561 1.00 86.94 110 GLY A O 1
ATOM 895 N N . ASN A 1 111 ? 2.913 15.825 16.928 1.00 86.81 111 ASN A N 1
ATOM 896 C CA . ASN A 1 111 ? 1.697 16.111 17.694 1.00 86.81 111 ASN A CA 1
ATOM 897 C C . ASN A 1 111 ? 0.748 14.907 17.743 1.00 86.81 111 ASN A C 1
ATOM 899 O O . ASN A 1 111 ? -0.427 15.043 18.086 1.00 86.81 111 ASN A O 1
ATOM 903 N N . ASP A 1 112 ? 1.228 13.724 17.366 1.00 89.38 112 ASP A N 1
ATOM 904 C CA . ASP A 1 112 ? 0.393 12.544 17.263 1.00 89.38 112 ASP A CA 1
ATOM 905 C C . ASP A 1 112 ? 0.092 11.964 18.651 1.00 89.38 112 ASP A C 1
ATOM 907 O O . ASP A 1 112 ? 0.957 11.397 19.318 1.00 89.38 112 ASP A O 1
ATOM 911 N N . ARG A 1 113 ? -1.165 12.105 19.076 1.00 85.88 113 ARG A N 1
ATOM 912 C CA . ARG A 1 113 ? -1.678 11.599 20.359 1.00 85.88 113 ARG A CA 1
ATOM 913 C C . ARG A 1 113 ? -2.331 10.222 20.256 1.00 85.88 113 ARG A C 1
ATOM 915 O O . ARG A 1 113 ? -2.843 9.707 21.245 1.00 85.88 113 ARG A O 1
ATOM 922 N N . ARG A 1 114 ? -2.358 9.624 19.062 1.00 89.69 114 ARG A N 1
ATOM 923 C CA . ARG A 1 114 ? -3.014 8.331 18.839 1.00 89.69 114 ARG A CA 1
ATOM 924 C C . ARG A 1 114 ? -2.159 7.198 19.398 1.00 89.69 114 ARG A C 1
ATOM 926 O O . ARG A 1 114 ? -0.971 7.096 19.087 1.00 89.69 114 ARG A O 1
ATOM 933 N N . PHE A 1 115 ? -2.795 6.292 20.133 1.00 88.31 115 PHE A N 1
ATOM 934 C CA . PHE A 1 115 ? -2.141 5.097 20.659 1.00 88.31 115 PHE A CA 1
ATOM 935 C C . PHE A 1 115 ? -2.091 4.000 19.591 1.00 88.31 115 PHE A C 1
ATOM 937 O O . PHE A 1 115 ? -3.130 3.601 19.059 1.00 88.31 115 PHE A O 1
ATOM 944 N N . SER A 1 116 ? -0.896 3.514 19.257 1.00 91.56 116 SER A N 1
ATOM 945 C CA . SER A 1 116 ? -0.716 2.446 18.268 1.00 91.56 116 SER A CA 1
ATOM 946 C C . SER A 1 116 ? -1.142 1.096 18.853 1.00 91.56 116 SER A C 1
ATOM 948 O O . SER A 1 116 ? -0.557 0.619 19.816 1.00 91.56 116 SER A O 1
ATOM 950 N N . LEU A 1 117 ? -2.140 0.454 18.247 1.00 92.38 117 LEU A N 1
ATOM 951 C CA . LEU A 1 117 ? -2.575 -0.909 18.583 1.00 92.38 117 LEU A CA 1
ATOM 952 C C . LEU A 1 117 ? -1.817 -1.978 17.785 1.00 92.38 117 LEU A C 1
ATOM 954 O O . LEU A 1 117 ? -1.735 -3.134 18.195 1.00 92.38 117 LEU A O 1
ATOM 958 N N . GLY A 1 118 ? -1.292 -1.607 16.618 1.00 93.00 118 GLY A N 1
ATOM 959 C CA . GLY A 1 118 ? -0.493 -2.484 15.774 1.00 93.00 118 GLY A CA 1
ATOM 960 C C . GLY A 1 118 ? 0.336 -1.683 14.781 1.00 93.00 118 GLY A C 1
ATOM 961 O O . GLY A 1 118 ? -0.136 -0.676 14.258 1.00 93.00 118 GLY A O 1
ATOM 962 N N . LEU A 1 119 ? 1.559 -2.144 14.535 1.00 94.94 119 LEU A N 1
ATOM 963 C CA . LEU A 1 119 ? 2.498 -1.599 13.556 1.00 94.94 119 LEU A CA 1
ATOM 964 C C . LEU A 1 119 ? 2.948 -2.737 12.649 1.00 94.94 119 LEU A C 1
ATOM 966 O O . LEU A 1 119 ? 3.194 -3.833 13.160 1.00 94.94 119 LEU A O 1
ATOM 970 N N . GLU A 1 120 ? 3.007 -2.493 11.338 1.00 95.19 120 GLU A N 1
ATOM 971 C CA . GLU A 1 120 ? 3.296 -3.511 10.313 1.00 95.19 120 GLU A CA 1
ATOM 972 C C . GLU A 1 120 ? 2.518 -4.814 10.600 1.00 95.19 120 GLU A C 1
ATOM 974 O O . GLU A 1 120 ? 3.037 -5.939 10.632 1.00 95.19 120 GLU A O 1
ATOM 979 N N . LYS A 1 121 ? 1.233 -4.641 10.939 1.00 96.00 121 LYS A N 1
ATOM 980 C CA . LYS A 1 121 ? 0.396 -5.679 11.532 1.00 96.00 121 LYS A CA 1
ATOM 981 C C . LYS A 1 121 ? -0.075 -6.627 10.442 1.00 96.00 121 LYS A C 1
ATOM 983 O O . LYS A 1 121 ? -1.003 -6.328 9.691 1.00 96.00 121 LYS A O 1
ATOM 988 N N . ASN A 1 122 ? 0.545 -7.801 10.409 1.00 96.88 122 ASN A N 1
ATOM 989 C CA . ASN A 1 122 ? 0.097 -8.925 9.598 1.00 96.88 122 ASN A CA 1
ATOM 990 C C . ASN A 1 122 ? -1.280 -9.410 10.068 1.00 96.88 122 ASN A C 1
ATOM 992 O O . ASN A 1 122 ? -1.513 -9.576 11.271 1.00 96.88 122 ASN A O 1
ATOM 996 N N . PHE A 1 123 ? -2.164 -9.691 9.117 1.00 96.12 123 PHE A N 1
ATOM 997 C CA . PHE A 1 123 ? -3.466 -10.283 9.387 1.00 96.12 123 PHE A CA 1
ATOM 998 C C . PHE A 1 123 ? -3.854 -11.313 8.327 1.00 96.12 123 PHE A C 1
ATOM 1000 O O . PHE A 1 123 ? -3.348 -11.304 7.202 1.00 96.12 123 PHE A O 1
ATOM 1007 N N . GLN A 1 124 ? -4.788 -12.187 8.697 1.00 96.50 124 GLN A N 1
ATOM 1008 C CA . GLN A 1 124 ? -5.456 -13.107 7.788 1.00 96.50 124 GLN A CA 1
ATOM 1009 C C . GLN A 1 124 ? -6.964 -13.070 8.050 1.00 96.50 124 GLN A C 1
ATOM 1011 O O . GLN A 1 124 ? -7.397 -13.119 9.199 1.00 96.50 124 GLN A O 1
ATOM 1016 N N . LEU A 1 125 ? -7.753 -12.999 6.982 1.00 94.50 125 LEU A N 1
ATOM 1017 C CA . LEU A 1 125 ? -9.210 -13.080 6.986 1.00 94.50 125 LEU A CA 1
ATOM 1018 C C . LEU A 1 125 ? -9.653 -14.222 6.075 1.00 94.50 125 LEU A C 1
ATOM 1020 O O . LEU A 1 125 ? -8.999 -14.508 5.076 1.00 94.50 125 LEU A O 1
ATOM 1024 N N . HIS A 1 126 ? -10.787 -14.838 6.388 1.00 94.00 126 HIS A N 1
ATOM 1025 C CA . HIS A 1 126 ? -11.474 -15.724 5.451 1.00 94.00 126 HIS A CA 1
ATOM 1026 C C . HIS A 1 126 ? -12.545 -14.905 4.734 1.00 94.00 126 HIS A C 1
ATOM 1028 O O . HIS A 1 126 ? -13.432 -14.345 5.381 1.00 94.00 126 HIS A O 1
ATOM 1034 N N . LEU A 1 127 ? -12.425 -14.785 3.410 1.00 93.62 127 LEU A N 1
ATOM 1035 C CA . LEU A 1 127 ? -13.420 -14.096 2.582 1.00 93.62 127 LEU A CA 1
ATOM 1036 C C . LEU A 1 127 ? -14.559 -15.044 2.187 1.00 93.62 127 LEU A C 1
ATOM 1038 O O . LEU A 1 127 ? -15.707 -14.627 2.080 1.00 93.62 127 LEU A O 1
ATOM 1042 N N . SER A 1 128 ? -14.228 -16.322 2.018 1.00 88.50 128 SER A N 1
ATOM 1043 C CA . SER A 1 128 ? -15.136 -17.452 1.822 1.00 88.50 128 SER A CA 1
ATOM 1044 C C . SER A 1 128 ? -14.495 -18.713 2.438 1.00 88.50 128 SER A C 1
ATOM 1046 O O . SER A 1 128 ? -13.342 -18.634 2.880 1.00 88.50 128 SER A O 1
ATOM 1048 N N . PRO A 1 129 ? -15.185 -19.871 2.485 1.00 87.94 129 PRO A N 1
ATOM 1049 C CA . PRO A 1 129 ? -14.598 -21.114 2.997 1.00 87.94 129 PRO A CA 1
ATOM 1050 C C . PRO A 1 129 ? -13.278 -21.517 2.318 1.00 87.94 129 PRO A C 1
ATOM 1052 O O . PRO A 1 129 ? -12.404 -22.070 2.978 1.00 87.94 129 PRO A O 1
ATOM 1055 N N . ASP A 1 130 ? -13.113 -21.178 1.036 1.00 89.25 130 ASP A N 1
ATOM 1056 C CA . ASP A 1 130 ? -11.977 -21.616 0.213 1.00 89.25 130 ASP A CA 1
ATOM 1057 C C . ASP A 1 130 ? -10.966 -20.498 -0.098 1.00 89.25 130 ASP A C 1
ATOM 1059 O O . ASP A 1 130 ? -9.997 -20.726 -0.825 1.00 89.25 130 ASP A O 1
ATOM 1063 N N . ILE A 1 131 ? -11.199 -19.271 0.386 1.00 93.25 131 ILE A N 1
ATOM 1064 C CA . ILE A 1 131 ? -10.367 -18.104 0.061 1.00 93.25 131 ILE A CA 1
ATOM 1065 C C . ILE A 1 131 ? -9.909 -17.412 1.343 1.00 93.25 131 ILE A C 1
ATOM 1067 O O . ILE A 1 131 ? -10.678 -16.717 2.018 1.00 93.25 131 ILE A O 1
ATOM 1071 N N . ALA A 1 132 ? -8.612 -17.538 1.626 1.00 95.12 132 ALA A N 1
ATOM 1072 C CA . ALA A 1 132 ? -7.932 -16.755 2.644 1.00 95.12 132 ALA A CA 1
ATOM 1073 C C . ALA A 1 132 ? -7.344 -15.475 2.033 1.00 95.12 132 ALA A C 1
ATOM 1075 O O . ALA A 1 132 ? -6.725 -15.483 0.967 1.00 95.12 132 ALA A O 1
ATOM 1076 N N . PHE A 1 133 ? -7.489 -14.364 2.744 1.00 96.19 133 PHE A N 1
ATOM 1077 C CA . PHE A 1 133 ? -6.907 -13.078 2.389 1.00 96.19 133 PHE A CA 1
ATOM 1078 C C . PHE A 1 133 ? -5.922 -12.634 3.462 1.00 96.19 133 PHE A C 1
ATOM 1080 O O . PHE A 1 133 ? -6.246 -12.638 4.647 1.00 96.19 133 PHE A O 1
ATOM 1087 N N . ARG A 1 134 ? -4.723 -12.230 3.053 1.00 97.00 134 ARG A N 1
ATOM 1088 C CA . ARG A 1 134 ? -3.679 -11.690 3.922 1.00 97.00 134 ARG A CA 1
ATOM 1089 C C . ARG A 1 134 ? -3.352 -10.256 3.552 1.00 97.00 134 ARG A C 1
ATOM 1091 O O . ARG A 1 134 ? -3.356 -9.875 2.381 1.00 97.00 134 ARG A O 1
ATOM 1098 N N . GLY A 1 135 ? -2.983 -9.487 4.562 1.00 95.12 135 GLY A N 1
ATOM 1099 C CA . GLY A 1 135 ? -2.484 -8.134 4.393 1.00 95.12 135 GLY A CA 1
ATOM 1100 C C . GLY A 1 135 ? -1.566 -7.734 5.534 1.00 95.12 135 GLY A C 1
ATOM 1101 O O . GLY A 1 135 ? -1.424 -8.452 6.527 1.00 95.12 135 GLY A O 1
ATOM 1102 N N . VAL A 1 136 ? -0.947 -6.575 5.356 1.00 96.25 136 VAL A N 1
ATOM 1103 C CA . VAL A 1 136 ? -0.127 -5.915 6.365 1.00 96.25 136 VAL A CA 1
ATOM 1104 C C . VAL A 1 136 ? -0.648 -4.496 6.471 1.00 96.25 136 VAL A C 1
ATOM 1106 O O . VAL A 1 136 ? -0.685 -3.782 5.472 1.00 96.25 136 VAL A O 1
ATOM 1109 N N . VAL A 1 137 ? -1.126 -4.125 7.653 1.00 96.81 137 VAL A N 1
ATOM 1110 C CA . VAL A 1 137 ? -1.527 -2.746 7.928 1.00 96.81 137 VAL A CA 1
ATOM 1111 C C . VAL A 1 137 ? -0.331 -2.017 8.517 1.00 96.81 137 VAL A C 1
ATOM 1113 O O . VAL A 1 137 ? 0.159 -2.441 9.565 1.00 96.81 137 VAL A O 1
ATOM 1116 N N . ASP A 1 138 ? 0.106 -0.922 7.895 1.00 97.12 138 ASP A N 1
ATOM 1117 C CA . ASP A 1 138 ? 1.289 -0.188 8.359 1.00 97.12 138 ASP A CA 1
ATOM 1118 C C . ASP A 1 138 ? 1.113 0.285 9.803 1.00 97.12 138 ASP A C 1
ATOM 1120 O O . ASP A 1 138 ? 1.982 0.069 10.650 1.00 97.12 138 ASP A O 1
ATOM 1124 N N . ARG A 1 139 ? -0.051 0.872 10.119 1.00 96.31 139 ARG A N 1
ATOM 1125 C CA . ARG A 1 139 ? -0.405 1.226 11.494 1.00 96.31 139 ARG A CA 1
ATOM 1126 C C . ARG A 1 139 ? -1.908 1.189 11.753 1.00 96.31 139 ARG A C 1
ATOM 1128 O O . ARG A 1 139 ? -2.704 1.767 11.021 1.00 96.31 139 ARG A O 1
ATOM 1135 N N . ILE A 1 140 ? -2.294 0.565 12.861 1.00 96.69 140 ILE A N 1
ATOM 1136 C CA . ILE A 1 140 ? -3.635 0.660 13.447 1.00 96.69 140 ILE A CA 1
ATOM 1137 C C . ILE A 1 140 ? -3.498 1.446 14.738 1.00 96.69 140 ILE A C 1
ATOM 1139 O O . ILE A 1 140 ? -2.701 1.077 15.601 1.00 96.69 140 ILE A O 1
ATOM 1143 N N . ALA A 1 141 ? -4.273 2.514 14.888 1.00 94.69 141 ALA A N 1
ATOM 1144 C CA . ALA A 1 141 ? -4.216 3.360 16.067 1.00 94.69 141 ALA A CA 1
ATOM 1145 C C . ALA A 1 141 ? 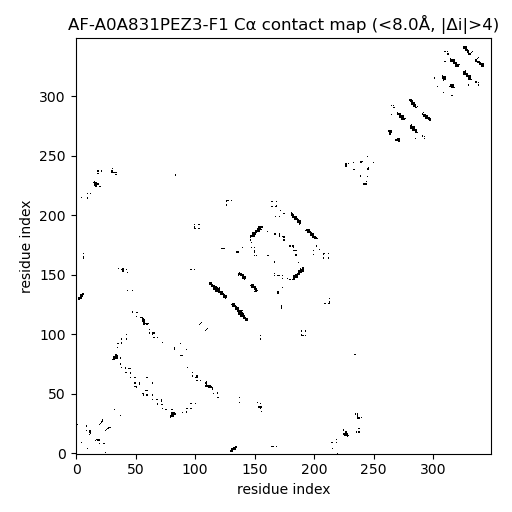-5.610 3.669 16.616 1.00 94.69 141 ALA A C 1
ATOM 1147 O O . ALA A 1 141 ? -6.578 3.769 15.864 1.00 94.69 141 ALA A O 1
ATOM 1148 N N . ARG A 1 142 ? -5.709 3.838 17.934 1.00 93.50 142 ARG A N 1
ATOM 1149 C CA . ARG A 1 142 ? -6.919 4.314 18.606 1.00 93.50 142 ARG A CA 1
ATOM 1150 C C . ARG A 1 142 ? -6.859 5.834 18.740 1.00 93.50 142 ARG A C 1
ATOM 1152 O O . ARG A 1 142 ? -5.856 6.379 19.205 1.00 93.50 142 ARG A O 1
ATOM 1159 N N . GLN A 1 143 ? -7.920 6.504 18.305 1.00 90.00 143 GLN A N 1
ATOM 1160 C CA . GLN A 1 143 ? -8.087 7.949 18.450 1.00 90.00 143 GLN A CA 1
ATOM 1161 C C . GLN A 1 143 ? -8.558 8.324 19.861 1.00 90.00 143 GLN A C 1
ATOM 1163 O O . GLN A 1 143 ? -9.028 7.467 20.608 1.00 90.00 143 GLN A O 1
ATOM 1168 N N . GLU A 1 144 ? -8.474 9.611 20.218 1.00 86.31 144 GLU A N 1
ATOM 1169 C CA . GLU A 1 144 ? -8.931 10.121 21.526 1.00 86.31 144 GLU A CA 1
ATOM 1170 C C . GLU A 1 144 ? -10.427 9.850 21.766 1.00 86.31 144 GLU A C 1
ATOM 1172 O O . GLU A 1 144 ? -10.833 9.540 22.881 1.00 86.31 144 GLU A O 1
ATOM 1177 N N . ASN A 1 145 ? -11.242 9.883 20.706 1.00 86.50 145 ASN A N 1
ATOM 1178 C CA . ASN A 1 145 ? -12.668 9.544 20.758 1.00 86.50 145 ASN A CA 1
ATOM 1179 C C . ASN A 1 145 ? -12.948 8.025 20.802 1.00 86.50 145 ASN A C 1
ATOM 1181 O O . ASN A 1 145 ? -14.102 7.615 20.718 1.00 86.50 145 ASN A O 1
ATOM 1185 N N . GLY A 1 146 ? -11.911 7.187 20.875 1.00 88.00 146 GLY A N 1
ATOM 1186 C CA . GLY A 1 146 ? -12.012 5.730 20.906 1.00 88.00 146 GLY A CA 1
ATOM 1187 C C . GLY A 1 146 ? -12.083 5.047 19.537 1.00 88.00 146 GLY A C 1
ATOM 1188 O O . GLY A 1 146 ? -11.761 3.859 19.475 1.00 88.00 146 GLY A O 1
ATOM 1189 N N . CYS A 1 147 ? -12.412 5.769 18.459 1.00 93.56 147 CYS A N 1
ATOM 1190 C CA . CYS A 1 147 ? -12.536 5.219 17.106 1.00 93.56 147 CYS A CA 1
ATOM 1191 C C . CYS A 1 147 ? -11.190 4.687 16.593 1.00 93.56 147 CYS A C 1
ATOM 1193 O O . CYS A 1 147 ? -10.140 5.319 16.771 1.00 93.56 147 CYS A O 1
ATOM 1195 N N . LEU A 1 148 ? -11.207 3.527 15.932 1.00 97.62 148 LEU A N 1
ATOM 1196 C CA . LEU A 1 148 ? -10.009 2.975 15.304 1.00 97.62 148 LEU A CA 1
ATOM 1197 C C . LEU A 1 148 ? -9.706 3.680 13.982 1.00 97.62 148 LEU A C 1
ATOM 1199 O O . LEU A 1 148 ? -10.590 3.885 13.153 1.00 97.62 148 LEU A O 1
ATOM 1203 N N . ARG A 1 149 ? -8.428 3.994 13.771 1.00 97.44 149 ARG A N 1
ATOM 1204 C CA . ARG A 1 149 ? -7.886 4.523 12.522 1.00 97.44 149 ARG A CA 1
ATOM 1205 C C . ARG A 1 149 ? -6.880 3.540 11.930 1.00 97.44 149 ARG A C 1
ATOM 1207 O O . ARG A 1 149 ? -5.892 3.189 12.576 1.00 97.44 149 ARG A O 1
ATOM 1214 N N . VAL A 1 150 ? -7.126 3.132 10.693 1.00 98.25 150 VAL A N 1
ATOM 1215 C CA . VAL A 1 150 ? -6.203 2.377 9.838 1.00 98.25 150 VAL A CA 1
ATOM 1216 C C . VAL A 1 150 ? -5.388 3.385 9.040 1.00 98.25 150 VAL A C 1
ATOM 1218 O O . VAL A 1 150 ? -5.971 4.224 8.364 1.00 98.25 150 VAL A O 1
ATOM 1221 N N . ILE A 1 151 ? -4.064 3.327 9.127 1.00 97.75 151 ILE A N 1
ATOM 1222 C CA . ILE A 1 151 ? -3.148 4.262 8.471 1.00 97.75 151 ILE A CA 1
ATOM 1223 C C . ILE A 1 151 ? -2.277 3.474 7.489 1.00 97.75 151 ILE A C 1
ATOM 1225 O O . ILE A 1 151 ? -1.649 2.492 7.884 1.00 97.75 151 ILE A O 1
ATOM 1229 N N . ASP A 1 152 ? -2.262 3.915 6.233 1.00 97.44 152 ASP A N 1
ATOM 1230 C CA . ASP A 1 152 ? -1.421 3.409 5.142 1.00 97.44 152 ASP A CA 1
ATOM 1231 C C . ASP A 1 152 ? -0.543 4.571 4.648 1.00 97.44 152 ASP A C 1
ATOM 1233 O O . ASP A 1 152 ? -1.045 5.650 4.315 1.00 97.44 152 ASP A O 1
ATOM 1237 N N . TYR A 1 153 ? 0.772 4.375 4.677 1.00 96.88 153 TYR A N 1
ATOM 1238 C CA . TYR A 1 153 ? 1.771 5.355 4.269 1.00 96.88 153 TYR A CA 1
ATOM 1239 C C . TYR A 1 153 ? 2.128 5.149 2.795 1.00 96.88 153 TYR A C 1
ATOM 1241 O O . TYR A 1 153 ? 2.344 4.021 2.347 1.00 96.88 153 TYR A O 1
ATOM 1249 N N . LYS A 1 154 ? 2.251 6.235 2.022 1.00 93.62 154 LYS A N 1
ATOM 1250 C CA . LYS A 1 154 ? 2.789 6.174 0.653 1.00 93.62 154 LYS A CA 1
ATOM 1251 C C . LYS A 1 154 ? 3.864 7.205 0.395 1.00 93.62 154 LYS A C 1
ATOM 1253 O O . LYS A 1 154 ? 3.772 8.356 0.797 1.00 93.62 154 LYS A O 1
ATOM 1258 N N . THR A 1 155 ? 4.870 6.768 -0.355 1.00 89.12 155 THR A N 1
ATOM 1259 C CA . THR A 1 155 ? 6.029 7.567 -0.783 1.00 89.12 155 THR A CA 1
ATOM 1260 C C . THR A 1 155 ? 6.045 7.837 -2.294 1.00 89.12 155 THR A C 1
ATOM 1262 O O . THR A 1 155 ? 6.865 8.608 -2.793 1.00 89.12 155 THR A O 1
ATOM 1265 N N . GLY A 1 156 ? 5.158 7.186 -3.052 1.00 84.94 156 GLY A N 1
ATOM 1266 C CA . GLY A 1 156 ? 5.062 7.283 -4.508 1.00 84.94 156 GLY A CA 1
ATOM 1267 C C . GLY A 1 156 ? 3.794 7.999 -4.967 1.00 84.94 156 GLY A C 1
ATOM 1268 O O . GLY A 1 156 ? 2.832 8.117 -4.215 1.00 84.94 156 GLY A O 1
ATOM 1269 N N . ARG A 1 157 ? 3.777 8.435 -6.233 1.00 76.88 157 ARG A N 1
ATOM 1270 C CA . ARG A 1 157 ? 2.566 8.997 -6.850 1.00 76.88 157 ARG A CA 1
ATOM 1271 C C . ARG A 1 157 ? 1.492 7.919 -6.957 1.00 76.88 157 ARG A C 1
ATOM 1273 O O . ARG A 1 157 ? 1.769 6.823 -7.445 1.00 76.88 157 ARG A O 1
ATOM 1280 N N . THR A 1 158 ? 0.276 8.249 -6.549 1.00 71.06 158 THR A N 1
ATOM 1281 C CA . THR A 1 158 ? -0.875 7.342 -6.596 1.00 71.06 158 THR A CA 1
ATOM 1282 C C . THR A 1 158 ? -2.126 8.084 -7.070 1.00 71.06 158 THR A C 1
ATOM 1284 O O . THR A 1 158 ? -2.161 9.315 -7.070 1.00 71.06 158 THR A O 1
ATOM 1287 N N . GLY A 1 159 ? -3.121 7.329 -7.548 1.00 77.94 159 GLY A N 1
ATOM 1288 C CA . GLY A 1 159 ? -4.463 7.853 -7.821 1.00 77.94 159 GLY A CA 1
ATOM 1289 C C . GLY A 1 159 ? -5.224 8.150 -6.526 1.00 77.94 159 GLY A C 1
ATOM 1290 O O . GLY A 1 159 ? -4.621 8.282 -5.461 1.00 77.94 159 GLY A O 1
ATOM 1291 N N . ASP A 1 160 ? -6.553 8.242 -6.588 1.00 81.25 160 ASP A N 1
ATOM 1292 C CA . ASP A 1 160 ? -7.332 8.312 -5.352 1.00 81.25 160 ASP A CA 1
ATOM 1293 C C . ASP A 1 160 ? -7.162 6.995 -4.563 1.00 81.25 160 ASP A C 1
ATOM 1295 O O . ASP A 1 160 ? -7.455 5.919 -5.094 1.00 81.25 160 ASP A O 1
ATOM 1299 N N . PRO A 1 161 ? -6.658 7.030 -3.315 1.00 81.69 161 PRO A N 1
ATOM 1300 C CA . PRO A 1 161 ? -6.462 5.817 -2.523 1.00 81.69 161 PRO A CA 1
ATOM 1301 C C . PRO A 1 161 ? -7.768 5.072 -2.220 1.00 81.69 161 PRO A C 1
ATOM 1303 O O . PRO A 1 161 ? -7.737 3.861 -1.973 1.00 81.69 161 PRO A O 1
ATOM 1306 N N . PHE A 1 162 ? -8.906 5.768 -2.256 1.00 86.19 162 PHE A N 1
ATOM 1307 C CA . PHE A 1 162 ? -10.221 5.212 -1.947 1.00 86.19 162 PHE A CA 1
ATOM 1308 C C . PHE A 1 162 ? -10.917 4.570 -3.153 1.00 86.19 162 PHE A C 1
ATOM 1310 O O . PHE A 1 162 ? -11.917 3.883 -2.965 1.00 86.19 162 PHE A O 1
ATOM 1317 N N . ASP A 1 163 ? -10.344 4.689 -4.355 1.00 83.38 163 ASP A N 1
ATOM 1318 C CA . ASP A 1 163 ? -10.776 3.924 -5.535 1.00 83.38 163 ASP A CA 1
ATOM 1319 C C . ASP A 1 163 ? -10.257 2.471 -5.508 1.00 83.38 163 ASP A C 1
ATOM 1321 O O . ASP A 1 163 ? -10.610 1.643 -6.350 1.00 83.38 163 ASP A O 1
ATOM 1325 N N . SER A 1 164 ? -9.396 2.140 -4.540 1.00 89.75 164 SER A N 1
ATOM 1326 C CA . SER A 1 164 ? -8.790 0.820 -4.378 1.00 89.75 164 SER A CA 1
ATOM 1327 C C . SER A 1 164 ? -9.469 -0.020 -3.294 1.00 89.75 164 SER A C 1
ATOM 1329 O O . SER A 1 164 ? -9.968 0.498 -2.299 1.00 89.75 164 SER A O 1
ATOM 1331 N N . LEU A 1 165 ? -9.394 -1.351 -3.417 1.00 93.12 165 LEU A N 1
ATOM 1332 C CA . LEU A 1 165 ? -9.844 -2.273 -2.362 1.00 93.12 165 LEU A CA 1
ATOM 1333 C C . LEU A 1 165 ? -8.814 -2.470 -1.234 1.00 93.12 165 LEU A C 1
ATOM 1335 O O . LEU A 1 165 ? -9.075 -3.245 -0.316 1.00 93.12 165 LEU A O 1
ATOM 1339 N N . GLN A 1 166 ? -7.655 -1.799 -1.268 1.00 93.88 166 GLN A N 1
ATOM 1340 C CA . GLN A 1 166 ? -6.597 -2.009 -0.273 1.00 93.88 166 GLN A CA 1
ATOM 1341 C C . GLN A 1 166 ? -7.049 -1.568 1.124 1.00 93.88 166 GLN A C 1
ATOM 1343 O O . GLN A 1 166 ? -7.092 -2.377 2.050 1.00 93.88 166 GLN A O 1
ATOM 1348 N N . LEU A 1 167 ? -7.421 -0.292 1.265 1.00 96.38 167 LEU A N 1
ATOM 1349 C CA . LEU A 1 167 ? -7.877 0.268 2.535 1.00 96.38 167 LEU A CA 1
ATOM 1350 C C . LEU A 1 167 ? -9.194 -0.370 3.014 1.00 96.38 167 LEU A C 1
ATOM 1352 O O . LEU A 1 167 ? -9.247 -0.767 4.178 1.00 96.38 167 LEU A O 1
ATOM 1356 N N . PRO A 1 168 ? -10.219 -0.581 2.159 1.00 97.00 168 PRO A N 1
ATOM 1357 C CA . PRO A 1 168 ? -11.389 -1.381 2.522 1.00 97.00 168 PRO A CA 1
ATOM 1358 C C . PRO A 1 168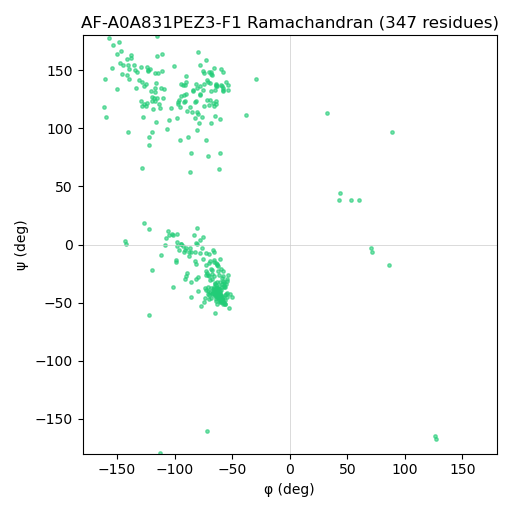 ? -11.042 -2.772 3.074 1.00 97.00 168 PRO A C 1
ATOM 1360 O O . PRO A 1 168 ? -11.589 -3.180 4.097 1.00 97.00 168 PRO A O 1
ATOM 1363 N N . ALA A 1 169 ? -10.085 -3.488 2.472 1.00 96.88 169 ALA A N 1
ATOM 1364 C CA . ALA A 1 169 ? -9.649 -4.788 2.983 1.00 96.88 169 ALA A CA 1
ATOM 1365 C C . ALA A 1 169 ? -8.995 -4.686 4.373 1.00 96.88 169 ALA A C 1
ATOM 1367 O O . ALA A 1 169 ? -9.174 -5.570 5.210 1.00 96.88 169 ALA A O 1
ATOM 1368 N N . TYR A 1 170 ? -8.265 -3.603 4.647 1.00 97.94 170 TYR A N 1
ATOM 1369 C CA . TYR A 1 170 ? -7.685 -3.349 5.969 1.00 97.94 170 TYR A CA 1
ATOM 1370 C C . TYR A 1 170 ? -8.761 -2.990 7.000 1.00 97.94 170 TYR A C 1
ATOM 1372 O O . TYR A 1 170 ? -8.682 -3.436 8.148 1.00 97.94 170 TYR A O 1
ATOM 1380 N N . ALA A 1 171 ? -9.805 -2.258 6.597 1.00 97.88 171 ALA A N 1
ATOM 1381 C CA . ALA A 1 171 ? -10.953 -1.983 7.456 1.00 97.88 171 ALA A CA 1
ATOM 1382 C C . ALA A 1 171 ? -11.689 -3.260 7.873 1.00 97.88 171 ALA A C 1
ATOM 1384 O O . ALA A 1 171 ? -12.080 -3.365 9.034 1.00 97.88 171 ALA A O 1
ATOM 1385 N N . LEU A 1 172 ? -11.825 -4.252 6.981 1.00 98.00 172 LEU A N 1
ATOM 1386 C CA . LEU A 1 172 ? -12.414 -5.550 7.340 1.00 98.00 172 LEU A CA 1
ATOM 1387 C C . LEU A 1 172 ? -11.696 -6.187 8.532 1.00 98.00 172 LEU A C 1
ATOM 1389 O O . LEU A 1 172 ? -12.352 -6.718 9.424 1.00 98.00 172 LEU A O 1
ATOM 1393 N N . PHE A 1 173 ? -10.362 -6.110 8.567 1.00 97.69 173 PHE A N 1
ATOM 1394 C CA . PHE A 1 173 ? -9.579 -6.593 9.700 1.00 97.69 173 PHE A CA 1
ATOM 1395 C C . PHE A 1 173 ? -9.766 -5.706 10.933 1.00 97.69 173 PHE A C 1
ATOM 1397 O O . PHE A 1 173 ? -10.046 -6.222 12.014 1.00 97.69 173 PHE A O 1
ATOM 1404 N N . ALA A 1 174 ? -9.679 -4.384 10.789 1.00 97.56 174 ALA A N 1
ATOM 1405 C CA . ALA A 1 174 ? -9.842 -3.458 11.909 1.00 97.56 174 ALA A CA 1
ATOM 1406 C C . ALA A 1 174 ? -11.213 -3.589 12.601 1.00 97.56 174 ALA A C 1
ATOM 1408 O O . ALA A 1 174 ? -11.285 -3.542 13.827 1.00 97.56 174 ALA A O 1
ATOM 1409 N N . LEU A 1 175 ? -12.285 -3.852 11.846 1.00 97.31 175 LEU A N 1
ATOM 1410 C CA . LEU A 1 175 ? -13.634 -4.108 12.368 1.00 97.31 175 LEU A CA 1
ATOM 1411 C C . LEU A 1 175 ? -13.757 -5.404 13.188 1.00 97.31 175 LEU A C 1
ATOM 1413 O O . LEU A 1 175 ? -14.770 -5.586 13.864 1.00 97.31 175 LEU A O 1
ATOM 1417 N N . THR A 1 176 ? -12.768 -6.304 13.140 1.00 95.88 176 THR A N 1
ATOM 1418 C CA . THR A 1 176 ? -12.690 -7.470 14.045 1.00 95.88 176 THR A CA 1
ATOM 1419 C C . THR A 1 176 ? -12.106 -7.112 15.413 1.00 95.88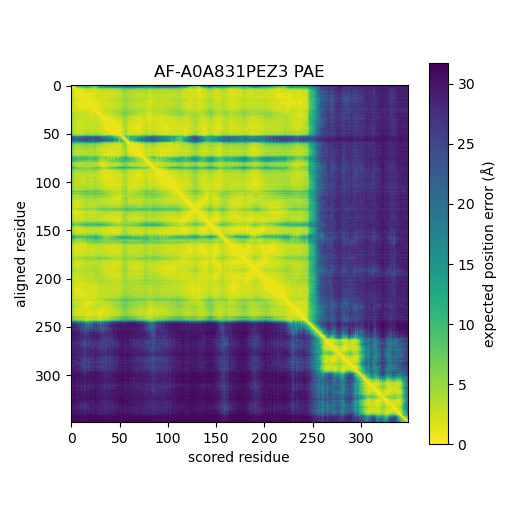 176 THR A C 1
ATOM 1421 O O . THR A 1 176 ? -12.270 -7.865 16.368 1.00 95.88 176 THR A O 1
ATOM 1424 N N . LEU A 1 177 ? -11.440 -5.956 15.517 1.00 95.56 177 LEU A N 1
ATOM 1425 C CA . LEU A 1 177 ? -10.784 -5.466 16.733 1.00 95.56 177 LEU A CA 1
ATOM 1426 C C . LEU A 1 177 ? -11.665 -4.493 17.531 1.00 95.56 177 LEU A C 1
ATOM 1428 O O . LEU A 1 177 ? -11.262 -4.032 18.599 1.00 95.56 177 LEU A O 1
ATOM 1432 N N . THR A 1 178 ? -12.839 -4.138 17.005 1.00 95.44 178 THR A N 1
ATOM 1433 C CA . THR A 1 178 ? -13.781 -3.211 17.636 1.00 95.44 178 THR A CA 1
ATOM 1434 C C . THR A 1 178 ? -15.227 -3.620 17.370 1.00 95.44 178 THR A C 1
ATOM 1436 O O . THR A 1 178 ? -15.532 -4.262 16.363 1.00 95.44 178 THR A O 1
ATOM 1439 N N . THR A 1 179 ? -16.127 -3.213 18.262 1.00 95.25 179 THR A N 1
ATOM 1440 C CA . THR A 1 179 ? -17.583 -3.305 18.092 1.00 95.25 179 THR A CA 1
ATOM 1441 C C . THR A 1 179 ? -18.180 -2.062 17.436 1.00 95.25 179 THR A C 1
ATOM 1443 O O . THR A 1 179 ? -19.376 -2.048 17.176 1.00 95.25 179 THR A O 1
ATOM 1446 N N . ASP A 1 180 ? -17.373 -1.034 17.155 1.00 95.25 180 ASP A N 1
ATOM 1447 C CA . ASP A 1 180 ? -17.847 0.204 16.532 1.00 95.25 180 ASP A CA 1
ATOM 1448 C C . ASP A 1 180 ? -18.481 -0.055 15.155 1.00 95.25 180 ASP A C 1
ATOM 1450 O O . ASP A 1 180 ? -18.103 -0.984 14.428 1.00 95.25 180 ASP A O 1
ATOM 1454 N N . GLU A 1 181 ? -19.429 0.804 14.781 1.00 96.19 181 GLU A N 1
ATOM 1455 C CA . GLU A 1 181 ? -20.105 0.754 13.478 1.00 96.19 181 GLU A CA 1
ATOM 1456 C C . GLU A 1 181 ? -19.214 1.208 12.319 1.00 96.19 181 GLU A C 1
ATOM 1458 O O . GLU A 1 181 ? -19.509 0.916 11.161 1.00 96.19 181 GLU A O 1
ATOM 1463 N N . ALA A 1 182 ? -18.118 1.913 12.605 1.00 97.31 182 ALA A N 1
ATOM 1464 C CA . ALA A 1 182 ? -17.187 2.382 11.594 1.00 97.31 182 ALA A CA 1
ATOM 1465 C C . ALA A 1 182 ? -15.748 2.424 12.108 1.00 97.31 182 ALA A C 1
ATOM 1467 O O . ALA A 1 182 ? -15.494 2.573 13.303 1.00 97.31 182 ALA A O 1
ATOM 1468 N N . VAL A 1 183 ? -14.814 2.346 11.167 1.00 98.12 183 VAL A N 1
ATOM 1469 C CA . VAL A 1 183 ? -13.399 2.670 11.366 1.00 98.12 183 VAL A CA 1
ATOM 1470 C C . VAL A 1 183 ? -13.007 3.772 10.393 1.00 98.12 183 VAL A C 1
ATOM 1472 O O . VAL A 1 183 ? -13.573 3.889 9.306 1.00 98.12 183 VAL A O 1
ATOM 1475 N N . GLU A 1 184 ? -12.031 4.587 10.763 1.00 98.06 184 GLU A N 1
ATOM 1476 C CA . GLU A 1 184 ? -11.495 5.600 9.864 1.00 98.06 184 GLU A CA 1
ATOM 1477 C C . GLU A 1 184 ? -10.330 5.034 9.052 1.00 98.06 184 GLU A C 1
ATOM 1479 O O . GLU A 1 184 ? -9.381 4.460 9.589 1.00 98.06 184 GLU A O 1
ATOM 1484 N N . LEU A 1 185 ? -10.394 5.221 7.743 1.00 98.38 185 LEU A N 1
ATOM 1485 C CA . LEU A 1 185 ? -9.322 4.922 6.812 1.00 98.38 185 LEU A CA 1
ATOM 1486 C C . LEU A 1 185 ? -8.514 6.191 6.582 1.00 98.38 185 LEU A C 1
ATOM 1488 O O . LEU A 1 185 ? -9.074 7.234 6.255 1.00 98.38 185 LEU A O 1
ATOM 1492 N N . CYS A 1 186 ? -7.203 6.100 6.750 1.00 97.69 186 CYS A N 1
ATOM 1493 C CA . CYS A 1 186 ? -6.270 7.203 6.622 1.00 97.69 186 CYS A CA 1
ATOM 1494 C C . CYS A 1 186 ? -5.191 6.831 5.612 1.00 97.69 186 CYS A C 1
ATOM 1496 O O . CYS A 1 186 ? -4.427 5.890 5.816 1.00 97.69 186 CYS A O 1
ATOM 1498 N N . PHE A 1 187 ? -5.121 7.609 4.543 1.00 97.12 187 PHE A N 1
ATOM 1499 C CA . PHE A 1 187 ? -4.055 7.555 3.564 1.00 97.12 187 PHE A CA 1
ATOM 1500 C C . PHE A 1 187 ? -3.112 8.727 3.798 1.00 97.12 187 PHE A C 1
ATOM 1502 O O . PHE A 1 187 ? -3.519 9.889 3.714 1.00 97.12 187 PHE A O 1
ATOM 1509 N N . GLU A 1 188 ? -1.864 8.419 4.117 1.00 96.69 188 GLU A N 1
ATOM 1510 C CA . GLU A 1 188 ? -0.840 9.414 4.387 1.00 96.69 188 GLU A CA 1
ATOM 1511 C C . GLU A 1 188 ? 0.141 9.484 3.215 1.00 96.69 188 GLU A C 1
ATOM 1513 O O . GLU A 1 188 ? 1.056 8.665 3.093 1.00 96.69 188 GLU A O 1
ATOM 1518 N N . ASP A 1 189 ? -0.059 10.477 2.350 1.00 96.06 189 ASP A N 1
ATOM 1519 C CA . ASP A 1 189 ? 0.838 10.752 1.235 1.00 96.06 189 ASP A CA 1
ATOM 1520 C C . ASP A 1 189 ? 2.043 11.546 1.744 1.00 96.06 189 ASP A C 1
ATOM 1522 O O . ASP A 1 189 ? 1.988 12.763 1.944 1.00 96.06 189 ASP A O 1
ATOM 1526 N N . LEU A 1 190 ? 3.148 10.844 1.986 1.00 95.81 190 LEU A N 1
ATOM 1527 C CA . LEU A 1 190 ? 4.386 11.435 2.485 1.00 95.81 190 LEU A CA 1
ATOM 1528 C C . LEU A 1 190 ? 5.059 12.313 1.427 1.00 95.81 190 LEU A C 1
ATOM 1530 O O . LEU A 1 190 ? 5.762 13.258 1.779 1.00 95.81 190 LEU A O 1
ATOM 1534 N N . ARG A 1 191 ? 4.825 12.021 0.143 1.00 93.75 191 ARG A N 1
ATOM 1535 C CA . ARG A 1 191 ? 5.407 12.750 -0.983 1.00 93.75 191 ARG A CA 1
ATOM 1536 C C . ARG A 1 191 ? 4.700 14.079 -1.203 1.00 93.75 191 ARG A C 1
ATOM 1538 O O . ARG A 1 191 ? 5.359 15.113 -1.248 1.00 93.75 191 ARG A O 1
ATOM 1545 N N . GLU A 1 192 ? 3.379 14.042 -1.329 1.00 94.19 192 GLU A N 1
ATOM 1546 C CA . GLU A 1 192 ? 2.556 15.239 -1.543 1.00 94.19 192 GLU A CA 1
ATOM 1547 C C . GLU A 1 192 ? 2.257 15.972 -0.223 1.00 94.19 192 GLU A C 1
ATOM 1549 O O . GLU A 1 192 ? 1.724 17.077 -0.224 1.00 94.19 192 GLU A O 1
ATOM 1554 N N . GLN A 1 193 ? 2.643 15.378 0.913 1.00 95.06 193 GLN A N 1
ATOM 1555 C CA . GLN A 1 193 ? 2.459 15.905 2.266 1.00 95.06 193 GLN A CA 1
ATOM 1556 C C . GLN A 1 193 ? 0.982 16.128 2.624 1.00 95.06 193 GLN A C 1
ATOM 1558 O O . GLN A 1 193 ? 0.633 17.082 3.322 1.00 95.06 193 GLN A O 1
ATOM 1563 N N . VAL A 1 194 ? 0.115 15.217 2.176 1.00 94.19 194 VAL A N 1
ATOM 1564 C CA . VAL A 1 194 ? -1.337 15.287 2.368 1.00 94.19 194 VAL A CA 1
ATOM 1565 C C . VAL A 1 194 ? -1.832 14.068 3.139 1.00 94.19 194 VAL A C 1
ATOM 1567 O O . VAL A 1 194 ? -1.553 12.927 2.777 1.00 94.19 194 VAL A O 1
ATOM 1570 N N . THR A 1 195 ? -2.657 14.315 4.156 1.00 95.88 195 THR A N 1
ATOM 1571 C CA . THR A 1 195 ? -3.462 13.279 4.813 1.00 95.88 195 THR A CA 1
ATOM 1572 C C . THR A 1 195 ? -4.861 13.281 4.206 1.00 95.88 195 THR A C 1
ATOM 1574 O O . THR A 1 195 ? -5.542 14.308 4.229 1.00 95.88 195 THR A O 1
ATOM 1577 N N . LYS A 1 196 ? -5.319 12.136 3.698 1.00 95.81 196 LYS A N 1
ATOM 1578 C CA . LYS A 1 196 ? -6.707 11.932 3.265 1.00 95.81 196 LYS A CA 1
ATOM 1579 C C . LYS A 1 196 ? -7.382 10.938 4.198 1.00 95.81 196 LYS A C 1
ATOM 1581 O O . LYS A 1 196 ? -6.804 9.893 4.494 1.00 95.81 196 LYS A O 1
ATOM 1586 N N . THR A 1 197 ? -8.605 11.228 4.635 1.00 96.81 197 THR A N 1
ATOM 1587 C CA . THR A 1 197 ? -9.377 10.302 5.470 1.00 96.81 197 THR A CA 1
ATOM 1588 C C . THR A 1 197 ? -10.783 10.073 4.937 1.00 96.81 197 THR A C 1
ATOM 1590 O O . THR A 1 197 ? -11.353 10.918 4.249 1.00 96.81 197 THR A O 1
ATOM 1593 N N . THR A 1 198 ? -11.334 8.904 5.247 1.00 96.69 198 THR A N 1
ATOM 1594 C CA . THR A 1 198 ? -12.745 8.572 5.035 1.00 96.69 198 THR A CA 1
ATOM 1595 C C . THR A 1 198 ? -13.205 7.574 6.094 1.00 96.69 198 THR A C 1
ATOM 1597 O O . THR A 1 198 ? -12.384 6.939 6.758 1.00 96.69 198 THR A O 1
ATOM 1600 N N . LEU A 1 199 ? -14.515 7.413 6.257 1.00 97.06 199 LEU A N 1
ATOM 1601 C CA . LEU A 1 199 ? -15.085 6.389 7.128 1.00 97.06 199 LEU A CA 1
ATOM 1602 C C . LEU A 1 199 ? -15.421 5.135 6.326 1.00 97.06 199 LEU A C 1
ATOM 1604 O O . LEU A 1 199 ? -15.977 5.212 5.232 1.00 97.06 199 LEU A O 1
ATOM 1608 N N . PHE A 1 200 ? -15.121 3.980 6.911 1.00 98.00 200 PHE A N 1
ATOM 1609 C CA . PHE A 1 200 ? -15.584 2.684 6.443 1.00 98.00 200 PHE A CA 1
ATOM 1610 C C . PHE A 1 200 ? -16.558 2.104 7.461 1.00 98.00 200 PHE A C 1
ATOM 1612 O O . PHE A 1 200 ? -16.187 1.832 8.605 1.00 98.00 200 PHE A O 1
ATOM 1619 N N . PHE A 1 201 ? -17.801 1.907 7.039 1.00 98.00 201 PHE A N 1
ATOM 1620 C CA . PHE A 1 201 ? -18.880 1.402 7.876 1.00 98.00 201 PHE A CA 1
ATOM 1621 C C . PHE A 1 201 ? -18.962 -0.121 7.815 1.00 98.00 201 PHE A C 1
ATOM 1623 O O . PHE A 1 201 ? -18.790 -0.732 6.761 1.00 98.00 201 PHE A O 1
ATOM 1630 N N . ARG A 1 202 ? -19.327 -0.748 8.934 1.00 97.62 202 ARG A N 1
ATOM 1631 C CA . ARG A 1 202 ? -19.536 -2.197 9.047 1.00 97.62 202 ARG A CA 1
ATOM 1632 C C . ARG A 1 202 ? -20.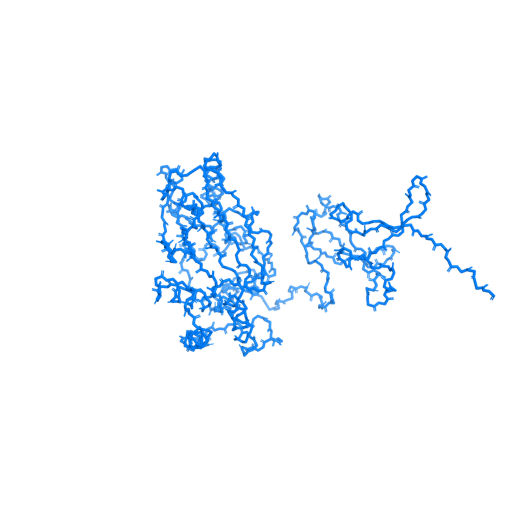552 -2.723 8.035 1.00 97.62 202 ARG A C 1
ATOM 1634 O O . ARG A 1 202 ? -20.354 -3.803 7.490 1.00 97.62 202 ARG A O 1
ATOM 1641 N N . ALA A 1 203 ? -21.574 -1.932 7.708 1.00 97.44 203 ALA A N 1
ATOM 1642 C CA . ALA A 1 203 ? -22.550 -2.250 6.664 1.00 97.44 203 ALA A CA 1
ATOM 1643 C C . ALA A 1 203 ? -21.921 -2.471 5.267 1.00 97.44 203 ALA A C 1
ATOM 1645 O O . ALA A 1 203 ? -22.506 -3.156 4.434 1.00 97.44 203 ALA A O 1
ATOM 1646 N N . GLN A 1 204 ? -20.721 -1.938 5.002 1.00 97.44 204 GLN A N 1
ATOM 1647 C CA . GLN A 1 204 ? -19.991 -2.125 3.741 1.00 97.44 204 GLN A CA 1
ATOM 1648 C C . GLN A 1 204 ? -19.138 -3.406 3.726 1.00 97.44 204 GLN A C 1
ATOM 1650 O O . GLN A 1 204 ? -18.554 -3.739 2.689 1.00 97.44 204 GLN A O 1
ATOM 1655 N N . ALA A 1 205 ? -19.040 -4.127 4.850 1.00 96.88 205 ALA A N 1
ATOM 1656 C CA . ALA A 1 205 ? -18.107 -5.237 5.007 1.00 96.88 205 ALA A CA 1
ATOM 1657 C C . ALA A 1 205 ? -18.412 -6.403 4.059 1.00 96.88 205 ALA A C 1
ATOM 1659 O O . AL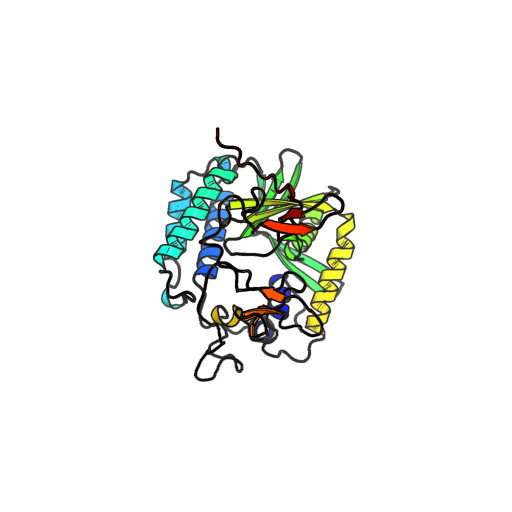A A 1 205 ? -17.504 -6.898 3.393 1.00 96.88 205 ALA A O 1
ATOM 1660 N N . ASP A 1 206 ? -19.675 -6.817 3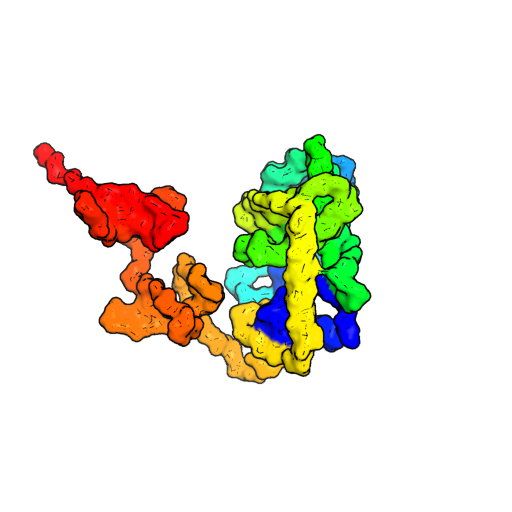.957 1.00 96.69 206 ASP A N 1
ATOM 1661 C CA . ASP A 1 206 ? -20.045 -7.972 3.133 1.00 96.69 206 ASP A CA 1
ATOM 1662 C C . ASP A 1 206 ? -19.879 -7.684 1.637 1.00 96.69 206 ASP A C 1
ATOM 1664 O O . ASP A 1 206 ? -19.286 -8.491 0.924 1.00 96.69 206 ASP A O 1
ATOM 1668 N N . ASN A 1 207 ? -20.263 -6.486 1.182 1.00 97.25 207 ASN A N 1
ATOM 1669 C CA . ASN A 1 207 ? -19.996 -6.041 -0.189 1.00 97.25 207 ASN A CA 1
ATOM 1670 C C . ASN A 1 207 ? -18.487 -5.996 -0.496 1.00 97.25 207 ASN A C 1
ATOM 1672 O O . ASN A 1 207 ? -18.048 -6.462 -1.542 1.00 97.25 207 ASN A O 1
ATOM 1676 N N . THR A 1 208 ? -17.672 -5.482 0.430 1.00 97.19 208 THR A N 1
ATOM 1677 C CA . THR A 1 208 ? -16.210 -5.430 0.252 1.00 97.19 208 THR A CA 1
ATOM 1678 C C . THR A 1 208 ? -15.604 -6.834 0.173 1.00 97.19 208 THR A C 1
ATOM 1680 O O . THR A 1 208 ? -14.744 -7.089 -0.671 1.00 97.19 208 THR A O 1
ATOM 1683 N N . LYS A 1 209 ? -16.063 -7.775 1.013 1.00 97.00 209 LYS A N 1
ATOM 1684 C CA . LYS A 1 209 ? -15.649 -9.185 0.920 1.00 97.00 209 LYS A CA 1
ATOM 1685 C C . LYS A 1 209 ? -16.022 -9.770 -0.437 1.00 97.00 209 LYS A C 1
ATOM 1687 O O . LYS A 1 209 ? -15.175 -10.409 -1.054 1.00 97.00 209 LYS A O 1
ATOM 1692 N N . GLN A 1 210 ? -17.242 -9.523 -0.911 1.00 96.94 210 GLN A N 1
ATOM 1693 C CA . GLN A 1 210 ? -17.700 -10.001 -2.212 1.00 96.94 210 GLN A CA 1
ATOM 1694 C C . GLN A 1 210 ? -16.825 -9.462 -3.353 1.00 96.94 210 GLN A C 1
ATOM 1696 O O . GLN A 1 210 ? -16.339 -10.249 -4.158 1.00 96.94 210 GLN A O 1
ATOM 1701 N N . GLN A 1 211 ? -16.528 -8.161 -3.374 1.00 96.94 211 GLN A N 1
ATOM 1702 C CA . GLN A 1 211 ? -15.649 -7.555 -4.383 1.00 96.94 211 GLN A CA 1
ATOM 1703 C C . GLN A 1 211 ? -14.238 -8.167 -4.381 1.00 96.94 211 GLN A C 1
ATOM 1705 O O . GLN A 1 211 ? -13.649 -8.392 -5.439 1.00 96.94 211 GLN A O 1
ATOM 1710 N N . LEU A 1 212 ? -13.687 -8.466 -3.199 1.00 97.00 212 LEU A N 1
ATOM 1711 C CA . LEU A 1 212 ? -12.398 -9.153 -3.083 1.00 97.00 212 LEU A CA 1
ATOM 1712 C C . LEU A 1 212 ? -12.468 -10.598 -3.600 1.00 97.00 212 LEU A C 1
ATOM 1714 O O . LEU A 1 212 ? -11.548 -11.027 -4.293 1.00 97.00 212 LEU A O 1
ATOM 1718 N N . VAL A 1 213 ? -13.539 -11.337 -3.286 1.00 96.81 213 VAL A N 1
ATOM 1719 C CA . VAL A 1 213 ? -13.767 -12.700 -3.799 1.00 96.81 213 VAL A CA 1
ATOM 1720 C C . VAL A 1 213 ? -13.861 -12.689 -5.320 1.00 96.81 213 VAL A C 1
ATOM 1722 O O . VAL A 1 213 ? -13.134 -13.436 -5.964 1.00 96.81 213 VAL A O 1
ATOM 1725 N N . GLU A 1 214 ? -14.665 -11.796 -5.897 1.00 96.25 214 GLU A N 1
ATOM 1726 C CA . GLU A 1 214 ? -14.818 -11.656 -7.349 1.00 96.25 214 GLU A CA 1
ATOM 1727 C C . GLU A 1 214 ? -13.472 -11.360 -8.029 1.00 96.25 214 GLU A C 1
ATOM 1729 O O . GLU A 1 214 ? -13.108 -12.014 -9.009 1.00 96.25 214 GLU A O 1
ATOM 1734 N N . ALA A 1 215 ? -12.679 -10.439 -7.472 1.00 95.75 215 ALA A N 1
ATOM 1735 C CA . ALA A 1 215 ? -11.345 -10.134 -7.986 1.00 95.75 215 ALA A CA 1
ATOM 1736 C C . ALA A 1 215 ? -10.387 -11.339 -7.909 1.00 95.75 215 ALA A C 1
ATOM 1738 O O . ALA A 1 215 ? -9.576 -11.545 -8.812 1.00 95.75 215 ALA A O 1
ATOM 1739 N N . ILE A 1 216 ? -10.469 -12.147 -6.848 1.00 96.31 216 ILE A N 1
ATOM 1740 C CA . ILE A 1 216 ? -9.650 -13.355 -6.673 1.00 96.31 216 ILE A CA 1
ATOM 1741 C C . ILE A 1 216 ? -10.105 -14.476 -7.607 1.00 96.31 216 ILE A C 1
ATOM 1743 O O . ILE A 1 216 ? -9.266 -15.180 -8.173 1.00 96.31 216 ILE A O 1
ATOM 1747 N N . ASP A 1 217 ? -11.406 -14.643 -7.810 1.00 95.25 217 ASP A N 1
ATOM 1748 C CA . ASP A 1 217 ? -11.943 -15.686 -8.676 1.00 95.25 217 ASP A CA 1
ATOM 1749 C C . ASP A 1 217 ? -11.538 -15.472 -10.136 1.00 95.25 217 ASP A C 1
ATOM 1751 O O . ASP A 1 217 ? -11.208 -16.447 -10.813 1.00 95.25 217 ASP A O 1
ATOM 1755 N N . VAL A 1 218 ? -11.415 -14.221 -10.595 1.00 95.62 218 VAL A N 1
ATOM 1756 C CA . VAL A 1 218 ? -10.807 -13.906 -11.902 1.00 95.62 218 VAL A CA 1
ATOM 1757 C C . VAL A 1 218 ? -9.397 -14.501 -12.017 1.00 95.62 218 VAL A C 1
ATOM 1759 O O . VAL A 1 218 ? -9.049 -15.090 -13.040 1.00 95.62 218 VAL A O 1
ATOM 1762 N N . ILE A 1 219 ? -8.589 -14.400 -10.958 1.00 96.00 219 ILE A N 1
ATOM 1763 C CA . ILE A 1 219 ? -7.223 -14.943 -10.925 1.00 96.00 219 ILE A CA 1
ATOM 1764 C C . ILE A 1 219 ? -7.251 -16.474 -10.883 1.00 96.00 219 ILE A C 1
ATOM 1766 O O . ILE A 1 219 ? -6.488 -17.123 -11.595 1.00 96.00 219 ILE A O 1
ATOM 1770 N N . ARG A 1 220 ? -8.130 -17.070 -10.068 1.00 94.50 220 ARG A N 1
ATOM 1771 C CA . ARG A 1 220 ? -8.255 -18.534 -9.931 1.00 94.50 220 ARG A CA 1
ATOM 1772 C C . ARG A 1 220 ? -8.727 -19.205 -11.219 1.00 94.50 220 ARG A C 1
ATOM 1774 O O . ARG A 1 220 ? -8.323 -20.332 -11.496 1.00 94.50 220 ARG A O 1
ATOM 1781 N N . GLN A 1 221 ? -9.570 -18.526 -11.992 1.00 94.44 221 GLN A N 1
ATOM 1782 C CA . GLN A 1 221 ? -10.094 -19.014 -13.269 1.00 94.44 221 GLN A CA 1
ATOM 1783 C C . GLN A 1 221 ? -9.119 -18.795 -14.437 1.00 94.44 221 GLN A C 1
ATOM 1785 O O . GLN A 1 221 ? -9.291 -19.396 -15.502 1.00 94.44 221 GLN A O 1
ATOM 1790 N N . ALA A 1 222 ? -8.083 -17.967 -14.256 1.00 95.38 222 ALA A N 1
ATOM 1791 C CA . ALA A 1 222 ? -7.090 -17.700 -15.285 1.00 95.38 222 ALA A CA 1
ATOM 1792 C C . ALA A 1 222 ? -6.264 -18.958 -15.602 1.00 95.38 222 ALA A C 1
ATOM 1794 O O . ALA A 1 222 ? -5.554 -19.504 -14.757 1.00 95.38 222 ALA A O 1
ATOM 1795 N N . LYS A 1 223 ? -6.333 -19.402 -16.861 1.00 94.81 223 LYS A N 1
ATOM 1796 C CA . LYS A 1 223 ? -5.511 -20.506 -17.389 1.00 94.81 223 LYS A CA 1
ATOM 1797 C C . LYS A 1 223 ? -4.195 -20.016 -17.987 1.00 94.81 223 LYS A C 1
ATOM 1799 O O . LYS A 1 223 ? -3.211 -20.750 -18.008 1.00 94.81 223 LYS A O 1
ATOM 1804 N N . GLU A 1 224 ? -4.182 -18.774 -18.457 1.00 95.25 224 GLU A N 1
ATOM 1805 C CA . GLU A 1 224 ? -3.047 -18.149 -19.123 1.00 95.25 224 GLU A CA 1
ATOM 1806 C C . GLU A 1 224 ? -2.639 -16.863 -18.408 1.00 95.25 224 GLU A C 1
ATOM 1808 O O . GLU A 1 224 ? -3.464 -16.150 -17.839 1.00 95.25 224 GLU A O 1
ATOM 1813 N N . PHE A 1 225 ? -1.343 -16.560 -18.472 1.00 96.62 225 PHE A N 1
ATOM 1814 C CA . PHE A 1 225 ? -0.735 -15.406 -17.813 1.00 96.62 225 PHE A CA 1
ATOM 1815 C C . PHE A 1 225 ? 0.091 -14.597 -18.823 1.00 96.62 225 PHE A C 1
ATOM 1817 O O . PHE A 1 225 ? 1.322 -14.568 -18.724 1.00 96.62 225 PHE A O 1
ATOM 1824 N N . PRO A 1 226 ? -0.555 -13.986 -19.836 1.00 95.25 226 PRO A N 1
ATOM 1825 C CA . PRO A 1 226 ? 0.153 -13.231 -20.859 1.00 95.25 226 PRO A CA 1
ATOM 1826 C C . PRO A 1 226 ? 0.825 -11.981 -20.265 1.00 95.25 226 PRO A C 1
ATOM 1828 O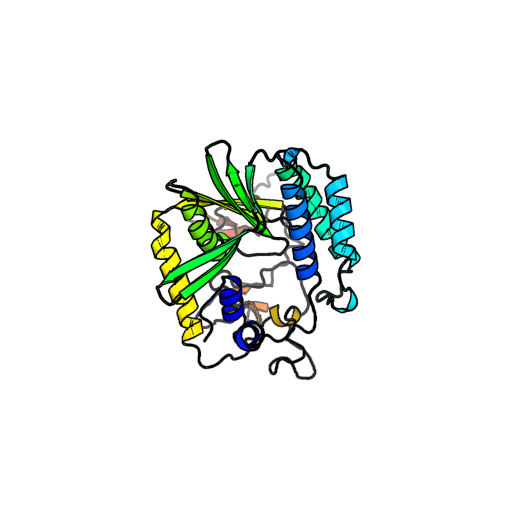 O . PRO A 1 226 ? 0.351 -11.422 -19.266 1.00 95.25 226 PRO A O 1
ATOM 1831 N N . PRO A 1 227 ? 1.930 -11.511 -20.866 1.00 95.25 227 PRO A N 1
ATOM 1832 C CA . PRO A 1 227 ? 2.514 -10.236 -20.486 1.00 95.25 227 PRO A CA 1
ATOM 1833 C C . PRO A 1 227 ? 1.579 -9.094 -20.894 1.00 95.25 227 PRO A C 1
ATOM 1835 O O . PRO A 1 227 ? 0.919 -9.155 -21.930 1.00 95.25 227 PRO A O 1
ATOM 1838 N N . ARG A 1 228 ? 1.556 -8.024 -20.097 1.00 93.31 228 ARG A N 1
ATOM 1839 C CA . ARG A 1 228 ? 0.824 -6.787 -20.399 1.00 93.31 228 ARG A CA 1
ATOM 1840 C C . ARG A 1 228 ? 1.807 -5.607 -20.409 1.00 93.31 228 ARG A C 1
ATOM 1842 O O . ARG A 1 228 ? 2.008 -4.988 -19.362 1.00 93.31 228 ARG A O 1
ATOM 1849 N N . PRO A 1 229 ? 2.481 -5.332 -21.545 1.00 90.94 229 PRO A N 1
ATOM 1850 C CA . PRO A 1 229 ? 3.456 -4.250 -21.633 1.00 90.94 229 PRO A CA 1
ATOM 1851 C C . PRO A 1 229 ? 2.845 -2.890 -21.290 1.00 90.94 229 PRO A C 1
ATOM 1853 O O . PRO A 1 229 ? 1.757 -2.551 -21.750 1.00 90.94 229 PRO A O 1
ATOM 1856 N N . SER A 1 230 ? 3.548 -2.108 -20.475 1.00 87.44 230 SER A N 1
ATOM 1857 C CA . SER A 1 230 ? 3.160 -0.751 -20.079 1.00 87.44 230 SER A CA 1
ATOM 1858 C C . SER A 1 230 ? 4.392 0.043 -19.637 1.00 87.44 230 SER A C 1
ATOM 1860 O O . SER A 1 230 ? 5.495 -0.501 -19.557 1.00 87.44 230 SER A O 1
ATOM 1862 N N . ALA A 1 231 ? 4.221 1.321 -19.285 1.00 86.81 231 ALA A N 1
ATOM 1863 C CA . ALA A 1 231 ? 5.300 2.117 -18.694 1.00 86.81 231 ALA A CA 1
ATOM 1864 C C . ALA A 1 231 ? 5.907 1.453 -17.439 1.00 86.81 231 ALA A C 1
ATOM 1866 O O . ALA A 1 231 ? 7.106 1.590 -17.198 1.00 86.81 231 ALA A O 1
ATOM 1867 N N . LEU A 1 232 ? 5.114 0.668 -16.692 1.00 87.81 232 LEU A N 1
ATOM 1868 C CA . LEU A 1 232 ? 5.561 -0.065 -15.502 1.00 87.81 232 LEU A CA 1
ATOM 1869 C C . LEU A 1 232 ? 6.626 -1.126 -15.807 1.00 87.81 232 LEU A C 1
ATOM 1871 O O . LEU A 1 232 ? 7.336 -1.535 -14.892 1.00 87.81 232 LEU A O 1
ATOM 1875 N N . CYS A 1 233 ? 6.792 -1.549 -17.066 1.00 90.19 233 CYS A N 1
ATOM 1876 C CA . CYS A 1 233 ? 7.836 -2.502 -17.447 1.00 90.19 233 CYS A CA 1
ATOM 1877 C C . CYS A 1 233 ? 9.241 -2.009 -17.084 1.00 90.19 233 CYS A C 1
ATOM 1879 O O . CYS A 1 233 ? 10.074 -2.832 -16.719 1.00 90.19 233 CYS A O 1
ATOM 1881 N N . ARG A 1 234 ? 9.483 -0.690 -17.094 1.00 89.06 234 ARG A N 1
ATOM 1882 C CA . ARG A 1 234 ? 10.771 -0.113 -16.673 1.00 89.06 234 ARG A CA 1
ATOM 1883 C C . ARG A 1 234 ? 11.065 -0.313 -15.182 1.00 89.06 234 ARG A C 1
ATOM 1885 O O . ARG A 1 234 ? 12.220 -0.394 -14.799 1.00 89.06 234 ARG A O 1
ATOM 1892 N N . TRP A 1 235 ? 10.026 -0.434 -14.353 1.00 90.50 235 TRP A N 1
ATOM 1893 C CA . TRP A 1 235 ? 10.133 -0.711 -12.915 1.00 90.50 235 TRP A CA 1
ATOM 1894 C C . TRP A 1 235 ? 9.934 -2.198 -12.580 1.00 90.50 235 TRP A C 1
ATOM 1896 O O . TRP A 1 235 ? 9.929 -2.573 -11.410 1.00 90.50 235 TRP A O 1
ATOM 1906 N N . CYS A 1 236 ? 9.737 -3.060 -13.581 1.00 92.56 236 CYS A N 1
ATOM 1907 C CA . CYS A 1 236 ? 9.487 -4.477 -13.363 1.00 92.56 236 CYS A CA 1
ATOM 1908 C C . CYS A 1 236 ? 10.813 -5.230 -13.206 1.00 92.56 236 CYS A C 1
ATOM 1910 O O . CYS A 1 236 ? 11.545 -5.388 -14.183 1.00 92.56 236 CYS A O 1
ATOM 1912 N N . GLY A 1 237 ? 11.084 -5.777 -12.018 1.00 92.56 237 GLY A N 1
ATOM 1913 C CA . GLY A 1 237 ? 12.286 -6.575 -11.756 1.00 92.56 237 GLY A CA 1
ATOM 1914 C C . GLY A 1 237 ? 12.362 -7.904 -12.521 1.00 92.56 237 GLY A C 1
ATOM 1915 O O . GLY A 1 237 ? 13.391 -8.569 -12.484 1.00 92.56 237 GLY A O 1
ATOM 1916 N N . TYR A 1 238 ? 11.301 -8.290 -13.239 1.00 94.31 238 TYR A N 1
ATOM 1917 C CA . TYR A 1 238 ? 11.282 -9.440 -14.155 1.00 94.31 238 TYR A CA 1
ATOM 1918 C C . TYR A 1 238 ? 11.505 -9.055 -15.621 1.00 94.31 238 TYR A C 1
ATOM 1920 O O . TYR A 1 238 ? 11.494 -9.926 -16.487 1.00 94.31 238 TYR A O 1
ATOM 1928 N N . SER A 1 239 ? 11.657 -7.762 -15.924 1.00 91.56 239 SER A N 1
ATOM 1929 C CA . SER A 1 239 ? 11.823 -7.281 -17.299 1.00 91.56 239 SER A CA 1
ATOM 1930 C C . SER A 1 239 ? 13.008 -7.900 -18.059 1.00 91.56 239 SER A C 1
ATOM 1932 O O . SER A 1 239 ? 12.799 -8.168 -19.242 1.00 91.56 239 SER A O 1
ATOM 1934 N N . PRO A 1 240 ? 14.177 -8.217 -17.453 1.00 88.81 240 PRO A N 1
ATOM 1935 C CA . PRO A 1 240 ? 15.294 -8.810 -18.198 1.00 88.81 240 PRO A CA 1
ATOM 1936 C C . PRO A 1 240 ? 14.967 -10.171 -18.829 1.00 88.81 240 PRO A C 1
ATOM 1938 O O . PRO A 1 240 ? 15.381 -10.442 -19.951 1.00 88.81 240 PRO A O 1
ATOM 1941 N N . ASP A 1 241 ? 14.162 -10.987 -18.143 1.00 86.19 241 ASP A N 1
ATOM 1942 C CA . ASP A 1 241 ? 13.773 -12.334 -18.587 1.00 86.19 241 ASP A CA 1
ATOM 1943 C C . ASP A 1 241 ? 12.353 -12.372 -19.183 1.00 86.19 241 ASP A C 1
ATOM 1945 O O . ASP A 1 241 ? 11.780 -13.441 -19.418 1.00 86.19 241 ASP A O 1
ATOM 1949 N N . CYS A 1 242 ? 11.728 -11.209 -19.382 1.00 90.62 242 CYS A N 1
ATOM 1950 C CA . CYS A 1 242 ? 10.353 -11.130 -19.850 1.00 90.62 242 CYS A CA 1
ATOM 1951 C C . CYS A 1 242 ? 10.300 -11.308 -21.376 1.00 90.62 242 CYS A C 1
ATOM 1953 O O . CYS A 1 242 ? 10.858 -10.478 -22.092 1.00 90.62 242 CYS A O 1
ATOM 1955 N N . PRO A 1 243 ? 9.550 -12.284 -21.920 1.00 88.25 243 PRO A N 1
ATOM 1956 C CA . PRO A 1 243 ? 9.454 -12.511 -23.366 1.00 88.25 243 PRO A CA 1
ATOM 1957 C C . PRO A 1 243 ? 8.854 -11.331 -24.145 1.00 88.25 243 PRO A C 1
ATOM 1959 O O . PRO A 1 243 ? 9.032 -11.249 -25.353 1.00 88.25 243 PRO A O 1
ATOM 1962 N N . ALA A 1 244 ? 8.149 -10.411 -23.478 1.00 86.38 244 ALA A N 1
ATOM 1963 C CA . ALA A 1 244 ? 7.628 -9.198 -24.109 1.00 86.38 244 ALA A CA 1
ATOM 1964 C C . ALA A 1 244 ? 8.612 -8.014 -24.110 1.00 86.38 244 ALA A C 1
ATOM 1966 O O . ALA A 1 244 ? 8.320 -6.995 -24.728 1.00 86.38 244 ALA A O 1
ATOM 1967 N N . VAL A 1 245 ? 9.735 -8.122 -23.391 1.00 73.81 245 VAL A N 1
ATOM 1968 C CA . VAL A 1 245 ? 10.766 -7.073 -23.268 1.00 73.81 245 VAL A CA 1
ATOM 1969 C C . VAL A 1 245 ? 12.128 -7.557 -23.786 1.00 73.81 245 VAL A C 1
ATOM 1971 O O . VAL A 1 245 ? 12.947 -6.739 -24.193 1.00 73.81 245 VAL A O 1
ATOM 1974 N N . ALA A 1 246 ? 12.356 -8.872 -23.839 1.00 53.12 246 ALA A N 1
ATOM 1975 C CA . ALA A 1 246 ? 13.541 -9.513 -24.399 1.00 53.12 246 ALA A CA 1
ATOM 1976 C C . ALA A 1 246 ? 13.572 -9.393 -25.938 1.00 53.12 246 ALA A C 1
ATOM 1978 O O . ALA A 1 246 ? 13.282 -10.332 -26.675 1.00 53.12 246 ALA A O 1
ATOM 1979 N N . GLY A 1 247 ? 13.922 -8.201 -26.416 1.00 46.56 247 GLY A N 1
ATOM 1980 C CA . GLY A 1 247 ? 14.282 -7.870 -27.791 1.00 46.56 247 GLY A CA 1
ATOM 1981 C C . GLY A 1 247 ? 15.193 -6.634 -27.785 1.00 46.56 247 GLY A C 1
ATOM 1982 O O . GLY A 1 247 ? 15.127 -5.837 -26.845 1.00 46.56 247 GLY A O 1
ATOM 1983 N N . PRO A 1 248 ? 16.087 -6.453 -28.775 1.00 34.16 248 PRO A N 1
ATOM 1984 C CA . PRO A 1 248 ? 16.956 -5.287 -28.808 1.00 34.16 248 PRO A CA 1
ATOM 1985 C C . PRO A 1 248 ? 16.090 -4.043 -29.040 1.00 34.16 248 PRO A C 1
ATOM 1987 O O . PRO A 1 248 ? 15.401 -3.943 -30.051 1.00 34.16 248 PRO A O 1
ATOM 1990 N N . SER A 1 249 ? 16.169 -3.098 -28.103 1.00 35.97 249 SER A N 1
ATOM 1991 C CA . SER A 1 249 ? 15.423 -1.835 -28.039 1.00 35.97 249 SER A CA 1
ATOM 1992 C C . SER A 1 249 ? 14.071 -1.909 -27.316 1.00 35.97 249 SER A C 1
ATOM 1994 O O . SER A 1 249 ? 13.015 -2.142 -27.903 1.00 35.97 249 SER A O 1
ATOM 1996 N N . LEU A 1 250 ? 14.099 -1.528 -26.034 1.00 40.12 250 LEU A N 1
ATOM 1997 C CA . LEU A 1 250 ? 13.021 -0.773 -25.390 1.00 40.12 250 LEU A CA 1
ATOM 1998 C C . LEU A 1 250 ? 12.857 0.590 -26.095 1.00 40.12 250 LEU A C 1
ATOM 2000 O O . LEU A 1 250 ? 13.031 1.647 -25.502 1.00 40.12 250 LEU A O 1
ATOM 2004 N N . ALA A 1 251 ? 12.458 0.569 -27.362 1.00 34.75 251 ALA A N 1
ATOM 2005 C CA . ALA A 1 251 ? 11.687 1.636 -27.967 1.00 34.75 251 ALA A CA 1
ATOM 2006 C C . ALA A 1 251 ? 10.210 1.339 -27.684 1.00 34.75 251 ALA A C 1
ATOM 2008 O O . ALA A 1 251 ? 9.392 1.158 -28.584 1.00 34.75 251 ALA A O 1
ATOM 2009 N N . VAL A 1 252 ? 9.839 1.320 -26.397 1.00 37.38 252 VAL A N 1
ATOM 2010 C CA . VAL A 1 252 ? 8.519 1.858 -26.064 1.00 37.38 252 VAL A CA 1
ATOM 2011 C C . VAL A 1 252 ? 8.627 3.302 -26.523 1.00 37.38 252 VAL A C 1
ATOM 2013 O O . VAL A 1 252 ? 9.419 4.043 -25.949 1.00 37.38 252 VAL A O 1
ATOM 2016 N N . GLY A 1 253 ? 7.950 3.656 -27.615 1.00 33.66 253 GLY A N 1
ATOM 2017 C CA . GLY A 1 253 ? 7.934 5.009 -28.160 1.00 33.66 253 GLY A CA 1
ATOM 2018 C C . GLY A 1 253 ? 7.364 5.989 -27.140 1.00 33.66 253 GLY A C 1
ATOM 2019 O O . GLY A 1 253 ? 6.199 6.359 -27.209 1.00 33.66 253 GLY A O 1
ATOM 2020 N N . VAL A 1 254 ? 8.185 6.379 -26.172 1.00 32.12 254 VAL A N 1
ATOM 2021 C CA . VAL A 1 254 ? 8.005 7.564 -25.355 1.00 32.12 254 VAL A CA 1
ATOM 2022 C C . VAL A 1 254 ? 8.696 8.655 -26.155 1.00 32.12 254 VAL A C 1
ATOM 2024 O O . VAL A 1 254 ? 9.911 8.814 -26.097 1.00 32.12 254 VAL A O 1
ATOM 2027 N N . SER A 1 255 ? 7.923 9.342 -26.994 1.00 29.33 255 SER A N 1
ATOM 2028 C CA . SER A 1 255 ? 8.334 10.651 -27.492 1.00 29.33 255 SER A CA 1
ATOM 2029 C C . SER A 1 255 ? 8.665 11.537 -26.291 1.00 29.33 255 SER A C 1
ATOM 2031 O O . SER A 1 255 ? 7.933 11.496 -25.303 1.00 29.33 255 SER A O 1
ATOM 2033 N N . GLU A 1 256 ? 9.762 12.280 -26.408 1.00 29.23 256 GLU A N 1
ATOM 2034 C CA . GLU A 1 256 ? 10.382 13.175 -25.425 1.00 29.23 256 GLU A CA 1
ATOM 2035 C C . GLU A 1 256 ? 9.412 13.834 -24.421 1.00 29.23 256 GLU A C 1
ATOM 2037 O O . GLU A 1 256 ? 8.310 14.250 -24.800 1.00 29.23 256 GLU A O 1
ATOM 2042 N N . PRO A 1 257 ? 9.818 13.988 -23.144 1.00 34.19 257 PRO A N 1
ATOM 2043 C CA . PRO A 1 257 ? 9.004 14.659 -22.146 1.00 34.19 257 PRO A CA 1
ATOM 2044 C C . PRO A 1 257 ? 8.922 16.150 -22.483 1.00 34.19 257 PRO A C 1
ATOM 2046 O O . PRO A 1 257 ? 9.858 16.912 -22.262 1.00 34.19 257 PRO A O 1
ATOM 2049 N N . ALA A 1 258 ? 7.774 16.574 -23.000 1.00 31.44 258 ALA A N 1
ATOM 2050 C CA . ALA A 1 258 ? 7.375 17.971 -22.992 1.00 31.44 258 ALA A CA 1
ATOM 2051 C C . ALA A 1 258 ? 6.296 18.135 -21.916 1.00 31.44 258 ALA A C 1
ATOM 2053 O O . ALA A 1 258 ? 5.188 17.645 -22.102 1.00 31.44 258 ALA A O 1
ATOM 2054 N N . GLY A 1 259 ? 6.689 18.768 -20.806 1.00 33.75 259 GLY A N 1
ATOM 2055 C CA . GLY A 1 259 ? 5.871 19.459 -19.799 1.00 33.75 259 GLY A CA 1
ATOM 2056 C C . GLY A 1 259 ? 4.460 18.941 -19.487 1.00 33.75 259 GLY A C 1
ATOM 2057 O O . GLY A 1 259 ? 3.548 19.082 -20.291 1.00 33.75 259 GLY A O 1
ATOM 2058 N N . ASP A 1 260 ? 4.286 18.443 -18.260 1.00 40.34 260 ASP A N 1
ATOM 2059 C CA . ASP A 1 260 ? 3.103 18.613 -17.392 1.00 40.34 260 ASP A CA 1
ATOM 2060 C C . ASP A 1 260 ? 1.677 18.490 -17.975 1.00 40.34 260 ASP A C 1
ATOM 2062 O O . ASP A 1 260 ? 0.745 19.132 -17.492 1.00 40.34 260 ASP A O 1
ATOM 2066 N N . LEU A 1 261 ? 1.434 17.568 -18.911 1.00 43.53 261 LEU A N 1
ATOM 2067 C CA . LEU A 1 261 ? 0.072 17.182 -19.304 1.00 43.53 261 LEU A CA 1
ATOM 2068 C C . LEU A 1 261 ? -0.192 15.689 -19.059 1.00 43.53 261 LEU A C 1
ATOM 2070 O O . LEU A 1 261 ? 0.550 14.822 -19.496 1.00 43.53 261 LEU A O 1
ATOM 2074 N N . CYS A 1 262 ? -1.280 15.424 -18.327 1.00 49.62 262 CYS A N 1
ATOM 2075 C CA . CYS A 1 262 ? -1.770 14.128 -17.844 1.00 49.62 262 CYS A CA 1
ATOM 2076 C C . CYS A 1 262 ? -1.581 12.962 -18.839 1.00 49.62 262 CYS A C 1
ATOM 2078 O O . CYS A 1 262 ? -2.290 12.876 -19.840 1.00 49.62 262 CYS A O 1
ATOM 2080 N N . ASP A 1 263 ? -0.696 12.014 -18.503 1.00 60.16 263 ASP A N 1
ATOM 2081 C CA . ASP A 1 263 ? -0.357 10.824 -19.311 1.00 60.16 263 ASP A CA 1
ATOM 2082 C C . ASP A 1 263 ? -1.508 9.803 -19.465 1.00 60.16 263 ASP A C 1
ATOM 2084 O O . ASP A 1 263 ? -1.378 8.789 -20.154 1.00 60.16 263 ASP A O 1
ATOM 2088 N N . SER A 1 264 ? -2.647 10.028 -18.803 1.00 65.31 264 SER A N 1
ATOM 2089 C CA . SER A 1 264 ? -3.791 9.108 -18.765 1.00 65.31 264 SER A CA 1
ATOM 2090 C C . SER A 1 264 ? -5.093 9.815 -19.129 1.00 65.31 264 SER A C 1
ATOM 2092 O O . SER A 1 264 ? -5.344 10.951 -18.729 1.00 65.31 264 SER A O 1
ATOM 2094 N N . CYS A 1 265 ? -5.945 9.143 -19.899 1.00 65.75 265 CYS A N 1
ATOM 2095 C CA . CYS A 1 265 ? -7.256 9.651 -20.271 1.00 65.75 265 CYS A CA 1
ATOM 2096 C C . CYS A 1 265 ? -8.125 9.809 -19.014 1.00 65.75 265 CYS A C 1
ATOM 2098 O O . CYS A 1 265 ? -8.365 8.815 -18.329 1.00 65.75 265 CYS A O 1
ATOM 2100 N N . PRO A 1 266 ? -8.657 11.008 -18.724 1.00 57.59 266 PRO A N 1
ATOM 2101 C CA . PRO A 1 266 ? -9.468 11.238 -17.528 1.00 57.59 266 PRO A CA 1
ATOM 2102 C C . PRO A 1 266 ? -10.834 10.537 -17.581 1.00 57.59 266 PRO A C 1
ATOM 2104 O O . PRO A 1 266 ? -11.502 10.437 -16.560 1.00 57.59 266 PRO A O 1
ATOM 2107 N N . GLU A 1 267 ? -11.260 10.057 -18.753 1.00 60.81 267 GLU A N 1
ATOM 2108 C CA . GLU A 1 267 ? -12.553 9.384 -18.919 1.00 60.81 267 GLU A CA 1
ATOM 2109 C C . GLU A 1 267 ? -12.475 7.866 -18.725 1.00 60.81 267 GLU A C 1
ATOM 2111 O O . GLU A 1 267 ? -13.453 7.255 -18.309 1.00 60.81 267 GLU A O 1
ATOM 2116 N N . CYS A 1 268 ? -11.340 7.233 -19.030 1.00 62.81 268 CYS A N 1
ATOM 2117 C CA . CYS A 1 268 ? -11.238 5.766 -18.998 1.00 62.81 268 CYS A CA 1
ATOM 2118 C C . CYS A 1 268 ? -9.906 5.224 -18.468 1.00 62.81 268 CYS A C 1
ATOM 2120 O O . CYS A 1 268 ? -9.696 4.014 -18.470 1.00 62.81 268 CYS A O 1
ATOM 2122 N N . GLY A 1 269 ? -8.975 6.093 -18.072 1.00 64.00 269 GLY A N 1
ATOM 2123 C CA . GLY A 1 269 ? -7.649 5.712 -17.580 1.00 64.00 269 GLY A CA 1
ATOM 2124 C C . GLY A 1 269 ? -6.693 5.171 -18.648 1.00 64.00 269 GLY A C 1
ATOM 2125 O O . GLY A 1 269 ? -5.519 4.961 -18.357 1.00 64.00 269 GLY A O 1
ATOM 2126 N N . ALA A 1 270 ? -7.148 4.963 -19.888 1.00 70.19 270 ALA A N 1
ATOM 2127 C CA . ALA A 1 270 ? -6.286 4.504 -20.972 1.00 70.19 270 ALA A CA 1
ATOM 2128 C C . ALA A 1 270 ? -5.268 5.594 -21.371 1.00 70.19 270 ALA A C 1
ATOM 2130 O O . ALA A 1 270 ? -5.591 6.781 -21.300 1.00 70.19 270 ALA A O 1
ATOM 2131 N N . PRO A 1 271 ? -4.057 5.243 -21.831 1.00 74.06 271 PRO A N 1
ATOM 2132 C CA . PRO A 1 271 ? -3.057 6.232 -22.227 1.00 74.06 271 PRO A CA 1
ATOM 2133 C C . PRO A 1 271 ? -3.558 7.173 -23.328 1.00 74.06 271 PRO A C 1
ATOM 2135 O O . PRO A 1 271 ? -4.341 6.771 -24.201 1.00 74.06 271 PRO A O 1
ATOM 2138 N N . LEU A 1 272 ? -3.074 8.413 -23.312 1.00 75.25 272 LEU A N 1
ATOM 2139 C CA . LEU A 1 272 ? -3.261 9.360 -24.410 1.00 75.25 272 LEU A CA 1
ATOM 2140 C C . LEU A 1 272 ? -2.111 9.239 -25.416 1.00 75.25 272 LEU A C 1
ATOM 2142 O O . LEU A 1 272 ? -0.957 9.079 -25.034 1.00 75.25 272 LEU A O 1
ATOM 2146 N N . VAL A 1 273 ? -2.418 9.323 -26.711 1.00 75.81 273 VAL A N 1
ATOM 2147 C CA . VAL A 1 273 ? -1.433 9.249 -27.800 1.00 75.81 273 VAL A CA 1
ATOM 2148 C C . VAL A 1 273 ? -1.526 10.474 -28.703 1.00 75.81 273 VAL A C 1
ATOM 2150 O O . VAL A 1 273 ? -2.624 10.906 -29.053 1.00 75.81 273 VAL A O 1
ATOM 2153 N N . ARG A 1 274 ? -0.382 11.032 -29.115 1.00 78.19 274 ARG A N 1
ATOM 2154 C CA . ARG A 1 274 ? -0.339 12.157 -30.061 1.00 78.19 274 ARG A CA 1
ATOM 2155 C C . ARG A 1 274 ? -0.792 11.711 -31.453 1.00 78.19 274 ARG A C 1
ATOM 2157 O O . ARG A 1 274 ? -0.336 10.696 -31.973 1.00 78.19 274 ARG A O 1
ATOM 2164 N N . ARG A 1 275 ? -1.691 12.476 -32.066 1.00 77.38 275 ARG A N 1
ATOM 2165 C CA . ARG A 1 275 ? -2.238 12.272 -33.412 1.00 77.38 275 ARG A CA 1
ATOM 2166 C C . ARG A 1 275 ? -2.239 13.601 -34.167 1.00 77.38 275 ARG A C 1
ATOM 2168 O O . ARG A 1 275 ? -2.383 14.662 -33.567 1.00 77.38 275 ARG A O 1
ATOM 2175 N N . LYS A 1 276 ? -2.098 13.543 -35.493 1.00 70.81 276 LYS A N 1
ATOM 2176 C CA . LYS A 1 276 ? -2.186 14.713 -36.381 1.00 70.81 276 LYS A CA 1
ATOM 2177 C C . LYS A 1 276 ? -3.588 14.818 -36.968 1.00 70.81 276 LYS A C 1
ATOM 2179 O O . LYS A 1 276 ? -4.066 13.878 -37.600 1.00 70.81 276 LYS A O 1
ATOM 2184 N N . GLY A 1 277 ? -4.245 15.950 -36.740 1.00 74.19 277 GLY A N 1
ATOM 2185 C CA . GLY A 1 277 ? -5.546 16.287 -37.308 1.00 74.19 277 GLY A CA 1
ATOM 2186 C C . GLY A 1 277 ? -5.464 17.485 -38.252 1.00 74.19 277 GLY A C 1
ATOM 2187 O O . GLY A 1 277 ? -4.412 18.092 -38.433 1.00 74.19 277 GLY A O 1
ATOM 2188 N N . ARG A 1 278 ? -6.610 17.867 -38.826 1.00 64.06 278 ARG A N 1
ATOM 2189 C CA . ARG A 1 278 ? -6.733 19.028 -39.729 1.00 64.06 278 ARG A CA 1
ATOM 2190 C C . ARG A 1 278 ? -6.288 20.355 -39.089 1.00 64.06 278 ARG A C 1
ATOM 2192 O O . ARG A 1 278 ? -5.896 21.261 -39.814 1.00 64.06 278 ARG A O 1
ATOM 2199 N N . TYR A 1 279 ? -6.374 20.463 -37.763 1.00 56.38 279 TYR A N 1
ATOM 2200 C CA . TYR A 1 279 ? -6.113 21.690 -37.001 1.00 56.38 279 TYR A CA 1
ATOM 2201 C C . TYR A 1 279 ? -4.795 21.666 -36.208 1.00 56.38 279 TYR A C 1
ATOM 2203 O O . TYR A 1 279 ? -4.530 22.606 -35.472 1.00 56.38 279 TYR A O 1
ATOM 2211 N N . GLY A 1 280 ? -3.965 20.627 -36.365 1.00 66.44 280 GLY A N 1
ATOM 2212 C CA . GLY A 1 280 ? -2.702 20.486 -35.634 1.00 66.44 280 GLY A CA 1
ATOM 2213 C C . GLY A 1 280 ? -2.563 19.148 -34.910 1.00 66.44 280 GLY A C 1
ATOM 2214 O O . GLY A 1 280 ? -3.304 18.193 -35.172 1.00 66.44 280 GLY A O 1
ATOM 2215 N N . GLU A 1 281 ? -1.569 19.064 -34.028 1.00 73.38 281 GLU A N 1
ATOM 2216 C CA . GLU A 1 281 ? -1.333 17.894 -33.180 1.00 73.38 281 GLU A CA 1
ATOM 2217 C C . GLU A 1 281 ? -2.255 17.907 -31.955 1.00 73.38 281 GLU A C 1
ATOM 2219 O O . GLU A 1 281 ? -2.454 18.937 -31.319 1.00 73.38 281 GLU A O 1
ATOM 2224 N N . PHE A 1 282 ? -2.809 16.748 -31.609 1.00 79.38 282 PHE A N 1
ATOM 2225 C CA . PHE A 1 282 ? -3.664 16.565 -30.438 1.00 79.38 282 PHE A CA 1
ATOM 2226 C C . PHE A 1 282 ? -3.362 15.229 -29.755 1.00 79.38 282 PHE A C 1
ATOM 2228 O O . PHE A 1 282 ? -2.914 14.280 -30.394 1.00 79.38 282 PHE A O 1
ATOM 2235 N N . LEU A 1 283 ? -3.631 15.121 -28.460 1.00 75.12 283 LEU A N 1
ATOM 2236 C CA . LEU A 1 283 ? -3.634 13.876 -27.698 1.00 75.12 283 LEU A CA 1
ATOM 2237 C C . LEU A 1 283 ? -5.012 13.211 -27.797 1.00 75.12 283 LEU A C 1
ATOM 2239 O O . LEU A 1 283 ? -6.006 13.780 -27.367 1.00 75.12 283 LEU A O 1
ATOM 2243 N N . GLY A 1 284 ? -5.098 12.009 -28.356 1.00 77.62 284 GLY A N 1
ATOM 2244 C CA . GLY A 1 284 ? -6.324 11.207 -28.418 1.00 77.62 284 GLY A CA 1
ATOM 2245 C C . GLY A 1 284 ? -6.246 9.971 -27.528 1.00 77.62 284 GLY A C 1
ATOM 2246 O O . GLY A 1 284 ? -5.172 9.402 -27.350 1.00 77.62 284 GLY A O 1
ATOM 2247 N N . CYS A 1 285 ? -7.377 9.519 -26.990 1.00 77.81 285 CYS A N 1
ATOM 2248 C CA . CYS A 1 285 ? -7.420 8.287 -26.203 1.00 77.81 285 CYS A CA 1
ATOM 2249 C C . CYS A 1 285 ? -7.073 7.039 -27.040 1.00 77.81 285 CYS A C 1
ATOM 2251 O O . CYS A 1 285 ? -7.552 6.865 -28.166 1.00 77.81 285 CYS A O 1
ATOM 2253 N N . THR A 1 286 ? -6.259 6.142 -26.475 1.00 76.56 286 THR A N 1
ATOM 2254 C CA . THR A 1 286 ? -5.905 4.850 -27.095 1.00 76.56 286 THR A CA 1
ATOM 2255 C C . THR A 1 286 ? -7.084 3.880 -27.192 1.00 76.56 286 THR A C 1
ATOM 2257 O O . THR A 1 286 ? -7.113 3.070 -28.112 1.00 76.56 286 THR A O 1
ATOM 2260 N N . ALA A 1 287 ? -8.097 4.009 -26.329 1.00 77.50 287 ALA A N 1
ATOM 2261 C CA . ALA A 1 287 ? -9.305 3.179 -26.337 1.00 77.50 287 ALA A CA 1
ATOM 2262 C C . ALA A 1 287 ? -10.368 3.610 -27.380 1.00 77.50 287 ALA A C 1
ATOM 2264 O O . ALA A 1 287 ? -11.519 3.178 -27.316 1.00 77.50 287 ALA A O 1
ATOM 2265 N N . PHE A 1 288 ? -10.024 4.467 -28.348 1.00 70.56 288 PHE A N 1
ATOM 2266 C CA . PHE A 1 288 ? -10.904 4.802 -29.476 1.00 70.56 288 PHE A CA 1
ATOM 2267 C C . PHE A 1 288 ? -11.184 3.557 -30.347 1.00 70.56 288 PHE A C 1
ATOM 2269 O O . PHE A 1 288 ? -10.233 2.845 -30.671 1.00 70.56 288 PHE A O 1
ATOM 2276 N N . PRO A 1 289 ? -12.433 3.297 -30.798 1.00 69.00 289 PRO A N 1
ATOM 2277 C CA . PRO A 1 289 ? -13.618 4.169 -30.776 1.00 69.00 289 PRO A CA 1
ATOM 2278 C C . PRO A 1 289 ? -14.466 4.134 -29.492 1.00 69.00 289 PRO A C 1
ATOM 2280 O O . PRO A 1 289 ? -15.429 4.898 -29.407 1.00 69.00 289 PRO A O 1
ATOM 2283 N N . GLY A 1 290 ? -14.125 3.290 -28.512 1.00 57.22 290 GLY A N 1
ATOM 2284 C CA . GLY A 1 290 ? -14.856 3.133 -27.245 1.00 57.22 290 GLY A CA 1
ATOM 2285 C C . GLY A 1 290 ? -14.730 4.318 -26.280 1.00 57.22 290 GLY A C 1
ATOM 2286 O O . GLY A 1 290 ? -15.647 4.575 -25.511 1.00 57.22 290 GLY A O 1
ATOM 2287 N N . CYS A 1 291 ? -13.643 5.089 -26.370 1.00 62.62 291 CYS A N 1
ATOM 2288 C CA . CYS A 1 291 ? -13.464 6.366 -25.677 1.00 62.62 291 CYS A CA 1
ATOM 2289 C C . CYS A 1 291 ? -13.024 7.446 -26.678 1.00 62.62 291 CYS A C 1
ATOM 2291 O O . CYS A 1 291 ? -12.023 7.276 -27.377 1.00 62.62 291 CYS A O 1
ATOM 2293 N N . ARG A 1 292 ? -13.775 8.556 -26.769 1.00 73.75 292 ARG A N 1
ATOM 2294 C CA . ARG A 1 292 ? -13.587 9.616 -27.789 1.00 73.75 292 ARG A CA 1
ATOM 2295 C C . ARG A 1 292 ? -12.877 10.872 -27.282 1.00 73.75 292 ARG A C 1
ATOM 2297 O O . ARG A 1 292 ? -12.801 11.855 -28.013 1.00 73.75 292 ARG A O 1
ATOM 2304 N N . PHE A 1 293 ? -12.346 10.834 -26.065 1.00 72.38 293 PHE A N 1
ATOM 2305 C CA . PHE A 1 293 ? -11.582 11.930 -25.483 1.00 72.38 293 PHE A CA 1
ATOM 2306 C C . PHE A 1 293 ? -10.409 12.384 -26.376 1.00 72.38 293 PHE A C 1
ATOM 2308 O O . PHE A 1 293 ? -9.607 11.561 -26.840 1.00 72.38 293 PHE A O 1
ATOM 2315 N N . THR A 1 294 ? -10.287 13.702 -26.561 1.00 71.06 294 THR A N 1
ATOM 2316 C CA . THR A 1 294 ? -9.170 14.366 -27.250 1.00 71.06 294 THR A CA 1
ATOM 2317 C C . THR A 1 294 ? -8.759 15.645 -26.522 1.00 71.06 294 THR A C 1
ATOM 2319 O O . THR A 1 294 ? -9.622 16.397 -26.073 1.00 71.06 294 THR A O 1
ATOM 2322 N N . LEU A 1 295 ? -7.463 15.933 -26.478 1.00 67.81 295 LEU A N 1
ATOM 2323 C CA . LEU A 1 295 ? -6.863 17.108 -25.856 1.00 67.81 295 LEU A CA 1
ATOM 2324 C C . LEU A 1 295 ? -5.957 17.814 -26.873 1.00 67.81 295 LEU A C 1
ATOM 2326 O O . LEU A 1 295 ? -5.042 17.209 -27.418 1.00 67.81 295 LEU A O 1
ATOM 2330 N N . ASP A 1 296 ? -6.240 19.078 -27.165 1.00 66.12 296 ASP A N 1
ATOM 2331 C CA . ASP A 1 296 ? -5.510 19.866 -28.165 1.00 66.12 296 ASP A CA 1
ATOM 2332 C C . ASP A 1 296 ? -4.160 20.348 -27.607 1.00 66.12 296 ASP A C 1
ATOM 2334 O O . ASP A 1 296 ? -4.127 20.921 -26.517 1.00 66.12 296 ASP A O 1
ATOM 2338 N N . LEU A 1 297 ? -3.064 20.104 -28.335 1.00 61.91 297 LEU A N 1
ATOM 2339 C CA . LEU A 1 297 ? -1.702 20.466 -27.925 1.00 61.91 297 LEU A CA 1
ATOM 2340 C C . LEU A 1 297 ? -1.242 21.819 -28.484 1.00 61.91 297 LEU A C 1
ATOM 2342 O O . LEU A 1 297 ? -0.121 22.243 -28.212 1.00 61.91 297 LEU A O 1
ATOM 2346 N N . SER A 1 298 ? -2.075 22.523 -29.254 1.00 50.50 298 SER A N 1
ATOM 2347 C CA . SER A 1 298 ? -1.687 23.787 -29.887 1.00 50.50 298 SER A CA 1
ATOM 2348 C C . SER A 1 298 ? -1.632 24.991 -28.932 1.00 50.50 298 SER A C 1
ATOM 2350 O O . SER A 1 298 ? -1.494 26.123 -29.397 1.00 50.50 298 SER A O 1
ATOM 2352 N N . VAL A 1 299 ? -1.795 24.797 -27.618 1.00 45.53 299 VAL A N 1
ATOM 2353 C CA . VAL A 1 299 ? -1.880 25.886 -26.634 1.00 45.53 299 VAL A CA 1
ATOM 2354 C C . VAL A 1 299 ? -0.692 25.803 -25.681 1.00 45.53 299 VAL A C 1
ATOM 2356 O O . VAL A 1 299 ? -0.627 24.926 -24.828 1.00 45.53 299 VAL A O 1
ATOM 2359 N N . ASN A 1 300 ? 0.267 26.711 -25.852 1.00 44.94 300 ASN A N 1
ATOM 2360 C CA . ASN A 1 300 ? 1.450 26.803 -25.004 1.00 44.94 300 ASN A CA 1
ATOM 2361 C C . ASN A 1 300 ? 1.106 27.579 -23.718 1.00 44.94 300 ASN A C 1
ATOM 2363 O O . ASN A 1 300 ? 0.874 28.788 -23.760 1.00 44.94 300 ASN A O 1
ATOM 2367 N N . GLU A 1 301 ? 1.041 26.879 -22.584 1.00 42.31 301 GLU A N 1
ATOM 2368 C CA . GLU A 1 301 ? 0.617 27.425 -21.283 1.00 42.31 301 GLU A CA 1
ATOM 2369 C C . GLU A 1 301 ? 1.603 28.461 -20.709 1.00 42.31 301 GLU A C 1
ATOM 2371 O O . GLU A 1 301 ? 1.204 29.342 -19.949 1.00 42.31 301 GLU A O 1
ATOM 2376 N N . ALA A 1 302 ? 2.871 28.439 -21.135 1.00 41.84 302 ALA A N 1
ATOM 2377 C CA . ALA A 1 302 ? 3.932 29.300 -20.602 1.00 41.84 302 ALA A CA 1
ATOM 2378 C C . ALA A 1 302 ? 3.891 30.770 -21.081 1.00 41.84 302 ALA A C 1
ATOM 2380 O O . ALA A 1 302 ? 4.713 31.577 -20.653 1.00 41.84 302 ALA A O 1
ATOM 2381 N N . GLN A 1 303 ? 2.957 31.141 -21.965 1.00 45.22 303 GLN A N 1
ATOM 2382 C CA . GLN A 1 303 ? 2.813 32.513 -22.490 1.00 45.22 303 GLN A CA 1
ATOM 2383 C C . GLN A 1 303 ? 1.395 33.083 -22.326 1.00 45.22 303 GLN A C 1
ATOM 2385 O O . GLN A 1 303 ? 1.021 34.041 -23.004 1.00 45.22 303 GLN A O 1
ATOM 2390 N N . MET A 1 304 ? 0.579 32.512 -21.436 1.00 46.88 304 MET A N 1
ATOM 2391 C CA . MET A 1 304 ? -0.785 32.996 -21.223 1.00 46.88 304 MET A CA 1
ATOM 2392 C C . MET A 1 304 ? -0.820 34.175 -20.233 1.00 46.88 304 MET A C 1
ATOM 2394 O O . MET A 1 304 ? -0.229 34.082 -19.156 1.00 46.88 304 MET A O 1
ATOM 2398 N N . PRO A 1 305 ? -1.534 35.279 -20.543 1.00 55.09 305 PRO A N 1
ATOM 2399 C CA . PRO A 1 305 ? -1.770 36.352 -19.580 1.00 55.09 305 PRO A CA 1
ATOM 2400 C C . PRO A 1 305 ? -2.412 35.784 -18.310 1.00 55.09 305 PRO A C 1
ATOM 2402 O O . PRO A 1 305 ? -3.307 34.947 -18.415 1.00 55.09 305 PRO A O 1
ATOM 2405 N N . ALA A 1 306 ? -2.018 36.259 -17.122 1.00 55.00 306 ALA A N 1
ATOM 2406 C CA . ALA A 1 306 ? -2.553 35.779 -15.836 1.00 55.00 306 ALA A CA 1
ATOM 2407 C C . ALA A 1 306 ? -4.095 35.830 -15.763 1.00 55.00 306 ALA A C 1
ATOM 2409 O O . ALA A 1 306 ? -4.740 35.034 -15.090 1.00 55.00 306 ALA A O 1
ATOM 2410 N N . GLU A 1 307 ? -4.700 36.730 -16.535 1.00 59.66 307 GLU A N 1
ATOM 2411 C CA . GLU A 1 307 ? -6.143 36.880 -16.719 1.00 59.66 307 GLU A CA 1
ATOM 2412 C C . GLU A 1 307 ? -6.829 35.692 -17.426 1.00 59.66 307 GLU A C 1
ATOM 2414 O O . GLU A 1 307 ? -8.052 35.556 -17.389 1.00 59.66 307 GLU A O 1
ATOM 2419 N N . MET A 1 308 ? -6.068 34.815 -18.070 1.00 63.59 308 MET A N 1
ATOM 2420 C CA . MET A 1 308 ? -6.560 33.633 -18.779 1.00 63.59 308 MET A CA 1
ATOM 2421 C C . MET A 1 308 ? -6.280 32.337 -18.011 1.00 63.59 308 MET A C 1
ATOM 2423 O O . MET A 1 308 ? -6.472 31.249 -18.552 1.00 63.59 308 MET A O 1
ATOM 2427 N N . VAL A 1 309 ? -5.871 32.445 -16.746 1.00 68.38 309 VAL A N 1
ATOM 2428 C CA . VAL A 1 309 ? -5.619 31.322 -15.841 1.00 68.38 309 VAL A CA 1
ATOM 2429 C C . VAL A 1 309 ? -6.712 31.280 -14.776 1.00 68.38 309 VAL A C 1
ATOM 2431 O O . VAL A 1 309 ? -7.102 32.301 -14.213 1.00 68.38 309 VAL A O 1
ATOM 2434 N N . CYS A 1 310 ? -7.254 30.092 -14.516 1.00 74.75 310 CYS A N 1
ATOM 2435 C CA . CYS A 1 310 ? -8.290 29.903 -13.512 1.00 74.75 310 CYS A CA 1
ATOM 2436 C C . CYS A 1 310 ? -7.695 30.085 -12.108 1.00 74.75 310 CYS A C 1
ATOM 2438 O O . CYS A 1 310 ? -6.837 29.290 -11.726 1.00 74.75 310 CYS A O 1
ATOM 2440 N N . PRO A 1 311 ? -8.175 31.041 -11.297 1.00 73.00 311 PRO A N 1
ATOM 2441 C CA . PRO A 1 311 ? -7.624 31.281 -9.964 1.00 73.00 311 PRO A CA 1
ATOM 2442 C C . PRO A 1 311 ? -7.908 30.130 -8.988 1.00 73.00 311 PRO A C 1
ATOM 2444 O O . PRO A 1 311 ? -7.191 29.976 -8.010 1.00 73.00 311 PRO A O 1
ATOM 2447 N N . GLU A 1 312 ? -8.924 29.301 -9.253 1.00 73.12 312 GLU A N 1
ATOM 2448 C CA . GLU A 1 312 ? -9.269 28.168 -8.379 1.00 73.12 312 GLU A CA 1
ATOM 2449 C C . GLU A 1 312 ? -8.412 26.916 -8.603 1.00 73.12 312 GLU A C 1
ATOM 2451 O O . GLU A 1 312 ? -8.240 26.122 -7.685 1.00 73.12 312 GLU A O 1
ATOM 2456 N N . CYS A 1 313 ? -7.911 26.684 -9.820 1.00 70.75 313 CYS A N 1
ATOM 2457 C CA . CYS A 1 313 ? -7.254 25.412 -10.150 1.00 70.75 313 CYS A CA 1
ATOM 2458 C C . CYS A 1 313 ? -6.047 25.533 -11.084 1.00 70.75 313 CYS A C 1
ATOM 2460 O O . CYS A 1 313 ? -5.506 24.515 -11.510 1.00 70.75 313 CYS A O 1
ATOM 2462 N N . GLY A 1 314 ? -5.660 26.751 -11.465 1.00 67.25 314 GLY A N 1
ATOM 2463 C CA . GLY A 1 314 ? -4.521 27.010 -12.346 1.00 67.25 314 GLY A CA 1
ATOM 2464 C C . GLY A 1 314 ? -4.718 26.599 -13.808 1.00 67.25 314 GLY A C 1
ATOM 2465 O O . GLY A 1 314 ? -3.841 26.844 -14.623 1.00 67.25 314 GLY A O 1
ATOM 2466 N N . SER A 1 315 ? -5.852 25.994 -14.179 1.00 73.19 315 SER A N 1
ATOM 2467 C CA . SER A 1 315 ? -6.105 25.565 -15.564 1.00 73.19 315 SER A CA 1
ATOM 2468 C C . SER A 1 315 ? -6.513 26.737 -16.473 1.00 73.19 315 SER A C 1
ATOM 2470 O O . SER A 1 315 ? -7.115 27.698 -15.986 1.00 73.19 315 SER A O 1
ATOM 2472 N N . PRO A 1 316 ? -6.291 26.669 -17.799 1.00 74.12 316 PRO A N 1
ATOM 2473 C CA . PRO A 1 316 ? -6.663 27.751 -18.711 1.00 74.12 316 PRO A CA 1
ATOM 2474 C C . PRO A 1 316 ? -8.167 28.064 -18.692 1.00 74.12 316 PRO A C 1
ATOM 2476 O O . PRO A 1 316 ? -9.009 27.155 -18.725 1.00 74.12 316 PRO A O 1
ATOM 2479 N N . LEU A 1 317 ? -8.516 29.349 -18.688 1.00 79.69 317 LEU A N 1
ATOM 2480 C CA . LEU A 1 317 ? -9.870 29.840 -18.929 1.00 79.69 317 LEU A CA 1
ATOM 2481 C C . LEU A 1 317 ? -10.141 29.867 -20.434 1.00 79.69 317 LEU A C 1
ATOM 2483 O O . LEU A 1 317 ? -9.325 30.331 -21.226 1.00 79.69 317 LEU A O 1
ATOM 2487 N N . ARG A 1 318 ? -11.313 29.380 -20.838 1.00 77.50 318 ARG A N 1
ATOM 2488 C CA . ARG A 1 318 ? -11.777 29.406 -22.227 1.00 77.50 318 ARG A CA 1
ATOM 2489 C C . ARG A 1 318 ? -13.009 30.274 -22.351 1.00 77.50 318 ARG A C 1
ATOM 2491 O O . ARG A 1 318 ? -13.922 30.192 -21.533 1.00 77.50 318 ARG A O 1
ATOM 2498 N N . GLU A 1 319 ? -13.065 31.058 -23.415 1.00 79.75 319 GLU A N 1
ATOM 2499 C CA . GLU A 1 319 ? -14.250 31.838 -23.727 1.00 79.75 319 GLU A CA 1
ATOM 2500 C C . GLU A 1 319 ? -15.374 30.909 -24.209 1.00 79.75 319 GLU A C 1
ATOM 2502 O O . GLU A 1 319 ? -15.213 30.127 -25.147 1.00 79.75 319 GLU A O 1
ATOM 2507 N N . ARG A 1 320 ? -16.521 30.971 -23.543 1.00 75.62 320 ARG A N 1
ATOM 2508 C CA . ARG A 1 320 ? -17.724 30.191 -23.828 1.00 75.62 320 ARG A CA 1
ATOM 2509 C C . ARG A 1 320 ? -18.894 31.143 -24.059 1.00 75.62 320 ARG A C 1
ATOM 2511 O O . ARG A 1 320 ? -18.915 32.262 -23.551 1.00 75.62 320 ARG A O 1
ATOM 2518 N N . LYS A 1 321 ? -19.878 30.706 -24.845 1.00 72.31 321 LYS A N 1
ATOM 2519 C CA . LYS A 1 321 ? -21.123 31.454 -25.075 1.00 72.31 321 LYS A CA 1
ATOM 2520 C C . LYS A 1 321 ? -22.207 30.933 -24.141 1.00 72.31 321 LYS A C 1
ATOM 2522 O O . LYS A 1 321 ? -22.537 29.751 -24.185 1.00 72.31 321 LYS A O 1
ATOM 2527 N N . GLY A 1 322 ? -22.740 31.814 -23.304 1.00 75.81 322 GLY A N 1
ATOM 2528 C CA . GLY A 1 322 ? -23.877 31.547 -22.428 1.00 75.81 322 GLY A CA 1
ATOM 2529 C C . GLY A 1 322 ? -25.104 32.356 -22.838 1.00 75.81 322 GLY A C 1
ATOM 2530 O O . GLY A 1 322 ? -25.063 33.145 -23.781 1.00 75.81 322 GLY A O 1
ATOM 2531 N N . ARG A 1 323 ? -26.199 32.193 -22.088 1.00 72.25 323 ARG A N 1
ATOM 2532 C CA . ARG A 1 323 ? -27.457 32.931 -22.304 1.00 72.25 323 ARG A CA 1
ATOM 2533 C C . ARG A 1 323 ? -27.284 34.458 -22.219 1.00 72.25 323 ARG A C 1
ATOM 2535 O O . ARG A 1 323 ? -28.024 35.173 -22.880 1.00 72.25 323 ARG A O 1
ATOM 2542 N N . TYR A 1 324 ? -26.316 34.939 -21.436 1.00 70.00 324 TYR A N 1
ATOM 2543 C CA . TYR A 1 324 ? -26.094 36.366 -21.159 1.00 70.00 324 TYR A CA 1
ATOM 2544 C C . TYR A 1 324 ? -24.892 36.977 -21.902 1.00 70.00 324 TYR A C 1
ATOM 2546 O O . TYR A 1 324 ? -24.540 38.122 -21.647 1.00 70.00 324 TYR A O 1
ATOM 2554 N N . GLY A 1 325 ? -24.266 36.243 -22.831 1.00 76.94 325 GLY A N 1
ATOM 2555 C CA . GLY A 1 325 ? -23.108 36.722 -23.593 1.00 76.94 325 GLY A CA 1
ATOM 2556 C C . GLY A 1 325 ? -21.898 35.791 -23.515 1.00 76.94 325 GLY A C 1
ATOM 2557 O O . GLY A 1 325 ? -22.016 34.611 -23.171 1.00 76.94 325 GLY A O 1
ATOM 2558 N N . ARG A 1 326 ? -20.728 36.310 -23.905 1.00 77.50 326 ARG A N 1
ATOM 2559 C CA . ARG A 1 326 ? -19.454 35.580 -23.842 1.00 77.50 326 ARG A CA 1
ATOM 2560 C C . ARG A 1 326 ? -18.867 35.707 -22.436 1.00 77.50 326 ARG A C 1
ATOM 2562 O O . ARG A 1 326 ? -18.793 36.807 -21.899 1.00 77.50 326 ARG A O 1
ATOM 2569 N N . PHE A 1 327 ? -18.448 34.587 -21.861 1.00 84.06 327 PHE A N 1
ATOM 2570 C CA . PHE A 1 327 ? -17.843 34.516 -20.532 1.00 84.06 327 PHE A CA 1
ATOM 2571 C C . PHE A 1 327 ? -16.609 33.612 -20.568 1.00 84.06 327 PHE A C 1
ATOM 2573 O O . PHE A 1 327 ? -16.513 32.716 -21.405 1.00 84.06 327 PHE A O 1
ATOM 2580 N N . LEU A 1 328 ? -15.660 33.819 -19.662 1.00 81.38 328 LEU A N 1
ATOM 2581 C CA . LEU A 1 328 ? -14.503 32.946 -19.483 1.00 81.38 328 LEU A CA 1
ATOM 2582 C C . LEU A 1 328 ? -14.851 31.852 -18.474 1.00 81.38 328 LEU A C 1
ATOM 2584 O O . LEU A 1 328 ? -15.086 32.144 -17.307 1.00 81.38 328 LEU A O 1
ATOM 2588 N N . GLY A 1 329 ? -14.886 30.595 -18.913 1.00 81.19 329 GLY A N 1
ATOM 2589 C CA . GLY A 1 329 ? -15.123 29.426 -18.065 1.00 81.19 329 GLY A CA 1
ATOM 2590 C C . GLY A 1 329 ? -13.901 28.517 -17.986 1.00 81.19 329 GLY A C 1
ATOM 2591 O O . GLY A 1 329 ? -13.159 28.380 -18.961 1.00 81.19 329 GLY A O 1
ATOM 2592 N N . CYS A 1 330 ? -13.699 27.861 -16.844 1.00 81.88 330 CYS A N 1
ATOM 2593 C CA . CYS A 1 330 ? -12.589 26.930 -16.668 1.00 81.88 330 CYS A CA 1
ATOM 2594 C C . CYS A 1 330 ? -12.626 25.779 -17.691 1.00 81.88 330 CYS A C 1
ATOM 2596 O O . CYS A 1 330 ? -13.673 25.178 -17.963 1.00 81.88 330 CYS A O 1
ATOM 2598 N N . SER A 1 331 ? -11.465 25.447 -18.262 1.00 77.44 331 SER A N 1
ATOM 2599 C CA . SER A 1 331 ? -11.302 24.300 -19.165 1.00 77.44 331 SER A CA 1
ATOM 2600 C C . SER A 1 331 ? -11.619 22.956 -18.497 1.00 77.44 331 SER A C 1
ATOM 2602 O O . SER A 1 331 ? -12.081 22.053 -19.187 1.00 77.44 331 SER A O 1
ATOM 2604 N N . ARG A 1 332 ? -11.474 22.849 -17.167 1.00 76.38 332 ARG A N 1
ATOM 2605 C CA . ARG A 1 332 ? -11.781 21.650 -16.364 1.00 76.38 332 ARG A CA 1
ATOM 2606 C C . ARG A 1 332 ? -13.254 21.488 -15.959 1.00 76.38 332 ARG A C 1
ATOM 2608 O O . ARG A 1 332 ? -13.563 20.612 -15.157 1.00 76.38 332 ARG A O 1
ATOM 2615 N N . TYR A 1 333 ? -14.189 22.293 -16.465 1.00 66.00 333 TYR A N 1
ATOM 2616 C CA . TYR A 1 333 ? -15.620 22.067 -16.204 1.00 66.00 333 TYR A CA 1
ATOM 2617 C C . TYR A 1 333 ? -16.061 20.664 -16.683 1.00 66.00 333 TYR A C 1
ATOM 2619 O O . TYR A 1 333 ? -15.760 20.332 -17.831 1.00 66.00 333 TYR A O 1
ATOM 2627 N N . PRO A 1 334 ? -16.806 19.865 -15.884 1.00 65.69 334 PRO A N 1
ATOM 2628 C CA . PRO A 1 334 ? -17.540 20.233 -14.662 1.00 65.69 334 PRO A CA 1
ATOM 2629 C C . PRO A 1 334 ? -16.762 20.098 -13.343 1.00 65.69 334 PRO A C 1
ATOM 2631 O O . PRO A 1 334 ? -17.300 20.490 -12.308 1.00 65.69 334 PRO A O 1
ATOM 2634 N N . ALA A 1 335 ? -15.534 19.569 -13.369 1.00 60.00 335 ALA A N 1
ATOM 2635 C CA . ALA A 1 335 ? -14.698 19.353 -12.185 1.00 60.00 335 ALA A CA 1
ATOM 2636 C C . ALA A 1 335 ? -14.229 20.666 -11.526 1.00 60.00 335 ALA A C 1
ATOM 2638 O O . ALA A 1 335 ? -14.075 20.721 -10.312 1.00 60.00 335 ALA A O 1
ATOM 2639 N N . CYS A 1 336 ? -14.064 21.742 -12.305 1.00 69.38 336 CYS A N 1
ATOM 2640 C CA . CYS A 1 336 ? -13.931 23.113 -11.801 1.00 69.38 336 CYS A CA 1
ATOM 2641 C C . CYS A 1 336 ? -14.999 23.998 -12.453 1.00 69.38 336 CYS A C 1
ATOM 2643 O O . CYS A 1 336 ? -15.085 24.083 -13.682 1.00 69.38 336 CYS A O 1
ATOM 2645 N N . ARG A 1 337 ? -15.844 24.628 -11.628 1.00 80.94 337 ARG A N 1
ATOM 2646 C CA . ARG A 1 337 ? -17.013 25.405 -12.079 1.00 80.94 337 ARG A CA 1
ATOM 2647 C C . ARG A 1 337 ? -16.770 26.911 -12.154 1.00 80.94 337 ARG A C 1
ATOM 2649 O O . ARG A 1 337 ? -17.716 27.650 -12.407 1.00 80.94 337 ARG A O 1
ATOM 2656 N N . PHE A 1 338 ? -15.525 27.350 -11.990 1.00 82.31 338 PHE A N 1
ATOM 2657 C CA . PHE A 1 338 ? -15.165 28.756 -12.081 1.00 82.31 338 PHE A CA 1
ATOM 2658 C C . PHE A 1 338 ? -15.549 29.364 -13.439 1.00 82.31 338 PHE A C 1
ATOM 2660 O O . PHE A 1 338 ? -15.222 28.826 -14.507 1.00 82.31 338 PHE A O 1
ATOM 2667 N N . SER A 1 339 ? -16.198 30.524 -13.388 1.00 85.25 339 SER A N 1
ATOM 2668 C CA . SER A 1 339 ? -16.502 31.360 -14.546 1.00 85.25 339 SER A CA 1
ATOM 2669 C C . SER A 1 339 ? -16.444 32.839 -14.178 1.00 85.25 339 SER A C 1
ATOM 2671 O O . SER A 1 339 ? -16.838 33.204 -13.073 1.00 85.25 339 SER A O 1
ATOM 2673 N N . ARG A 1 340 ? -16.021 33.692 -15.112 1.00 82.88 340 ARG A N 1
ATOM 2674 C CA . ARG A 1 340 ? -16.049 35.154 -14.972 1.00 82.88 340 ARG A CA 1
ATOM 2675 C C . ARG A 1 340 ? -16.479 35.831 -16.272 1.00 82.88 340 ARG A C 1
ATOM 2677 O O . ARG A 1 340 ? -16.212 35.310 -17.355 1.00 82.88 340 ARG A O 1
ATOM 2684 N N . ASP A 1 341 ? -17.100 36.998 -16.171 1.00 80.50 341 ASP A N 1
ATOM 2685 C CA . ASP A 1 341 ? -17.519 37.771 -17.342 1.00 80.50 341 ASP A CA 1
ATOM 2686 C C . ASP A 1 341 ? -16.337 38.470 -18.024 1.00 80.50 341 ASP A C 1
ATOM 2688 O O . ASP A 1 341 ? -15.363 38.870 -17.383 1.00 80.50 341 ASP A O 1
ATOM 2692 N N . VAL A 1 342 ? -16.429 38.641 -19.344 1.00 71.12 342 VAL A N 1
ATOM 2693 C CA . VAL A 1 342 ? -15.435 39.383 -20.132 1.00 71.12 342 VAL A CA 1
ATOM 2694 C C . VAL A 1 342 ? -15.803 40.870 -20.100 1.00 71.12 342 VAL A C 1
ATOM 2696 O O . VAL A 1 342 ? -16.425 41.384 -21.026 1.00 71.12 342 VAL A O 1
ATOM 2699 N N . SER A 1 343 ? -15.488 41.579 -19.011 1.00 54.81 343 SER A N 1
ATOM 2700 C CA . SER A 1 343 ? -15.738 43.025 -18.938 1.00 54.81 343 SER A CA 1
ATOM 2701 C C . SER A 1 343 ? -14.651 43.806 -19.685 1.00 54.81 343 SER A C 1
ATOM 2703 O O . SER A 1 343 ? -13.509 43.869 -19.233 1.00 54.81 343 SER A O 1
ATOM 2705 N N . THR A 1 344 ? -15.004 44.450 -20.798 1.00 46.31 344 THR A N 1
ATOM 2706 C CA . THR A 1 344 ? -14.160 45.446 -21.475 1.00 46.31 344 THR A CA 1
ATOM 2707 C C . THR A 1 344 ? -13.972 46.673 -20.579 1.00 46.31 344 THR A C 1
ATOM 2709 O O . THR A 1 344 ? -14.914 47.444 -20.387 1.00 46.31 344 THR A O 1
ATOM 2712 N N . LYS A 1 345 ? -12.764 46.894 -20.052 1.00 35.69 345 LYS A N 1
ATOM 2713 C CA . LYS A 1 345 ? -12.356 48.196 -19.510 1.00 35.69 345 LYS A CA 1
ATOM 2714 C C . LYS A 1 345 ? -11.152 48.721 -20.284 1.00 35.69 345 LYS A C 1
ATOM 2716 O O . LYS A 1 345 ? -10.025 48.402 -19.951 1.00 35.69 345 LYS A O 1
ATOM 2721 N N . ASP A 1 346 ? -11.438 49.588 -21.250 1.00 35.75 346 ASP A N 1
ATOM 2722 C CA . ASP A 1 346 ? -10.573 50.711 -21.608 1.00 35.75 346 ASP A CA 1
ATOM 2723 C C . ASP A 1 346 ? -11.466 51.925 -21.902 1.00 35.75 346 ASP A C 1
ATOM 2725 O O . ASP A 1 346 ? -12.032 52.087 -22.981 1.00 35.75 346 ASP A O 1
ATOM 2729 N N . LYS A 1 347 ? -11.623 52.785 -20.895 1.00 35.44 347 LYS A N 1
ATOM 2730 C CA . LYS A 1 347 ? -11.799 54.224 -21.097 1.00 35.44 347 LYS A CA 1
ATOM 2731 C C . LYS A 1 347 ? -10.671 54.886 -20.317 1.00 35.44 347 LYS A C 1
ATOM 2733 O O . LYS A 1 347 ? -10.795 55.090 -19.112 1.00 35.44 347 LYS A O 1
ATOM 2738 N N . LYS A 1 348 ? -9.551 55.139 -20.997 1.00 37.47 348 LYS A N 1
ATOM 2739 C CA . LYS A 1 348 ? -8.563 56.119 -20.539 1.00 37.47 348 LYS A CA 1
ATOM 2740 C C . LYS A 1 348 ? -9.151 57.521 -20.715 1.00 37.47 348 LYS A C 1
ATOM 2742 O O . LYS A 1 348 ? -9.874 57.763 -21.682 1.00 37.47 348 LYS A O 1
ATOM 2747 N N . ALA A 1 349 ? -8.875 58.356 -19.717 1.00 33.75 349 ALA A N 1
ATOM 2748 C CA . ALA A 1 349 ? -9.088 59.797 -19.717 1.00 33.75 349 ALA A CA 1
ATOM 2749 C C . ALA A 1 349 ? -8.282 60.494 -20.818 1.00 33.75 349 ALA A C 1
ATOM 2751 O O . ALA A 1 349 ? -7.241 59.919 -21.224 1.00 33.75 349 ALA A O 1
#

Sequence (349 aa):
MIDTFSYSAIATFNNCPMAFRFRYLEKRPEAFVTVETHMGRVMHGVLFQAYAATDGPASVPAAVLEAKYRELWEQADLQRLHIVRQEVSLHEYFQAGHDMLLAYQRRVMGNDRRFSLGLEKNFQLHLSPDIAFRGVVDRIARQENGCLRVIDYKTGRTGDPFDSLQLPAYALFALTLTTDEAVELCFEDLREQVTKTTLFFRAQADNTKQQLVEAIDVIRQAKEFPPRPSALCRWCGYSPDCPAVAGPSLAVGVSEPAGDLCDSCPECGAPLVRRKGRYGEFLGCTAFPGCRFTLDLSVNEAQMPAEMVCPECGSPLRERKGRYGRFLGCSRYPACRFSRDVSTKDKKA

Foldseek 3Di:
DDLEAELVLLVQLVQFLVLSCCCPVVVHDQQAAELQNLLVVLLLVLVLVQLVVDQAQLPDDLVSSLVSSVVSSVPDPPVRYDYLPPVADSVNSSVLSSVLNVLCSVPDRNPPGWGWPDAQDWDWDDLDPRHIYIDGQRTWTADPVRAIEGEDEDADDDDPPVVGLNQVVVQLVVVVVDVDQWHKYWYQYSNVRDIDIDIDGPVCNNVSSVVVVVSVVVSVPDPDGGTDDDPCLSNGSCQCVHPVNPDPDPPPVPDDDDDDDDQADPVPRAGWDWDADPVGIWTAGPPPPVDGDIGDPPDDLVPDDPVQAQPVPRAGWDWDQDPVGTKTAGPPPPVDGDIGRPDDDDDDD

Nearest PDB structures (foldseek):
  6ppu-assembly1_A  TM=7.284E-01  e=1.798E-08  Mycolicibacterium smegmatis
  4ic1-assembly1_D  TM=5.080E-01  e=1.490E-05  Saccharolobus solfataricus P2
  4ic1-assembly1_J  TM=5.168E-01  e=7.880E-05  Saccharolobus solfataricus P2
  8d3l-assembly1_I  TM=6.257E-01  e=1.474E-03  Halalkalibacterium halodurans C-125
  8d3q-assembly1_J  TM=5.826E-01  e=5.525E-03  Halalkalibacterium halodurans C-125

Radius of gyration: 24.08 Å; Cα contacts (8 Å, |Δi|>4): 497; chains: 1; bounding box: 52×84×64 Å

Secondary structure (DSSP, 8-state):
---EE-HHHHHHHHH-HHHHIIIIIS-PPPS-EEHHHHHHHHHHHHHHHHHHS-SSGGG--HHHHHHHHHHHHHTS-GGGEE-S-TTS-HHHHHHHHHHHHHHHHHHTGGG--PEEEEEEEEEEEEEETTEEEEEEEEEEEE-TTS-EEEEEEE-S--S-GGGSSHHHHHHHHHTTS---SEEEEEEEETTTTEEEEEEEEGGGHHHHHHHHHHHHHHHHH--------SGGGGG-TTGGG-TTT-SS----------SS--SB-TTT-PBEEEEEETTEEEEEETTTTT---EEE----GGG--GGGB-TTTSPBEEEEEETTEEEEEETTTTT---EEE--------

pLDDT: mean 82.45, std 17.13, range [29.23, 98.38]

Solvent-accessible surface area (backbone atoms only — not comparable to full-atom values): 20729 Å² total; per-residue (Å²): 130,88,50,70,45,34,60,71,53,52,51,36,36,74,62,19,32,30,60,27,40,39,50,73,74,66,59,53,81,58,78,39,44,40,50,68,60,48,51,43,52,34,51,52,51,37,50,46,53,54,52,68,74,40,98,48,39,38,72,64,52,67,70,59,53,53,54,43,44,52,53,52,54,67,71,50,71,67,89,42,50,38,71,78,56,82,91,56,53,73,66,56,53,52,49,51,53,50,52,27,51,52,50,41,35,72,76,46,38,46,74,32,80,49,44,73,80,35,60,64,35,72,50,76,46,72,67,48,100,77,35,37,38,38,53,65,41,52,29,33,27,35,39,94,89,64,48,43,35,43,37,44,80,38,70,68,94,73,75,69,72,82,83,44,68,56,58,60,55,50,46,56,56,54,53,74,78,44,89,62,65,52,38,35,43,32,43,36,33,38,65,82,68,44,79,46,74,50,80,47,46,56,88,50,42,65,60,52,36,50,55,52,49,55,58,46,48,58,58,73,69,51,89,73,51,60,75,49,91,55,83,63,48,72,72,38,34,55,35,83,80,27,84,90,54,62,58,96,70,88,68,70,85,71,74,76,94,74,76,99,65,79,70,44,29,91,88,76,64,39,46,51,40,82,44,82,54,100,89,46,53,26,33,31,35,67,54,53,88,85,38,82,58,70,47,78,62,86,67,70,77,91,76,60,59,75,89,42,40,28,90,88,74,68,43,51,41,39,84,42,82,54,99,92,45,64,28,34,30,34,65,58,54,86,85,38,79,56,65,48,74,71,77,89,83,85,83,81,131